Protein AF-A0AA42Y711-F1 (afdb_monomer_lite)

Radius of gyration: 29.24 Å; chains: 1; bounding box: 130×40×66 Å

Sequence (216 aa):
MNETIMRESNTLTLEPGSLRQRAAAGIEAAREGSIRGLARTSEFFVVFGAWLLLPLWPILAAAALRECGYLRRYRITLARMIGHIRAVWHTRAISRMVARRLTPVERTVPERIVGNCTHCGRCCLDQACVFLAFDERGQSRCQIYGKKLWKVMFANCSRYPLDGPEIVLYRCPGFNAVRDPEASARRIIPIVPVMQPAGLESISAELSETSEVSGV

Structure (mmCIF, N/CA/C/O backbone):
data_AF-A0AA42Y711-F1
#
_entry.id   AF-A0AA42Y711-F1
#
loop_
_atom_site.group_PDB
_atom_site.id
_atom_site.type_symbol
_atom_site.label_atom_id
_atom_site.label_alt_id
_atom_site.label_comp_id
_atom_site.label_asym_id
_atom_site.label_entity_id
_atom_site.label_seq_id
_atom_site.pdbx_PDB_ins_code
_atom_site.Cartn_x
_atom_site.Cartn_y
_atom_site.Cartn_z
_atom_site.occupancy
_atom_site.B_iso_or_equiv
_atom_site.auth_seq_id
_atom_site.auth_comp_id
_atom_site.auth_asym_id
_atom_site.auth_atom_id
_atom_site.pdbx_PDB_model_num
ATOM 1 N N . MET A 1 1 ? 62.767 -25.932 -40.788 1.00 40.50 1 MET A N 1
ATOM 2 C CA . MET A 1 1 ? 61.412 -25.675 -41.320 1.00 40.50 1 MET A CA 1
ATOM 3 C C . MET A 1 1 ? 60.647 -24.952 -40.225 1.00 40.50 1 MET A C 1
ATOM 5 O O . MET A 1 1 ? 60.327 -25.583 -39.233 1.00 40.50 1 MET A O 1
ATOM 9 N N . ASN A 1 2 ? 60.492 -23.631 -40.348 1.00 48.69 2 ASN A N 1
ATOM 10 C CA . ASN A 1 2 ? 59.788 -22.787 -39.377 1.00 48.69 2 ASN A CA 1
ATOM 11 C C . ASN A 1 2 ? 58.469 -22.333 -40.007 1.00 48.69 2 ASN A C 1
ATOM 13 O O . ASN A 1 2 ? 58.482 -21.544 -40.951 1.00 48.69 2 ASN A O 1
ATOM 17 N N . GLU A 1 3 ? 57.348 -22.834 -39.497 1.00 54.19 3 GLU A N 1
ATOM 18 C CA . GLU A 1 3 ? 56.015 -22.365 -39.870 1.00 54.19 3 GLU A CA 1
ATOM 19 C C . GLU A 1 3 ? 55.743 -21.020 -39.193 1.00 54.19 3 GLU A C 1
ATOM 21 O O . GLU A 1 3 ? 55.740 -20.887 -37.970 1.00 54.19 3 GLU A O 1
ATOM 26 N N . THR A 1 4 ? 55.562 -19.991 -40.016 1.00 59.06 4 THR A N 1
ATOM 27 C CA . THR A 1 4 ? 55.244 -18.636 -39.566 1.00 59.06 4 THR A CA 1
ATOM 28 C C . THR A 1 4 ? 53.726 -18.532 -39.450 1.00 59.06 4 THR A C 1
ATOM 30 O O . THR A 1 4 ? 53.025 -18.444 -40.455 1.00 59.06 4 THR A O 1
ATOM 33 N N . ILE A 1 5 ? 53.211 -18.583 -38.222 1.00 61.97 5 ILE A N 1
ATOM 34 C CA . ILE A 1 5 ? 51.789 -18.394 -37.914 1.00 61.97 5 ILE A CA 1
ATOM 35 C C . ILE A 1 5 ? 51.438 -16.920 -38.173 1.00 61.97 5 ILE A C 1
ATOM 37 O O . ILE A 1 5 ? 51.752 -16.044 -37.364 1.00 61.97 5 ILE A O 1
ATOM 41 N N . MET A 1 6 ? 50.801 -16.634 -39.315 1.00 53.41 6 MET A N 1
ATOM 42 C CA . MET A 1 6 ? 50.151 -15.345 -39.566 1.00 53.41 6 MET A CA 1
ATOM 43 C C . MET A 1 6 ? 48.973 -15.189 -38.604 1.00 53.41 6 MET A C 1
ATOM 45 O O . MET A 1 6 ? 47.963 -15.882 -38.695 1.00 53.41 6 MET A O 1
ATOM 49 N N . ARG A 1 7 ? 49.120 -14.261 -37.661 1.00 58.47 7 ARG A N 1
ATOM 50 C CA . ARG A 1 7 ? 48.077 -13.851 -36.725 1.00 58.47 7 ARG A CA 1
ATOM 51 C C . ARG A 1 7 ? 47.119 -12.912 -37.460 1.00 58.47 7 ARG A C 1
ATOM 53 O O . ARG A 1 7 ? 47.416 -11.734 -37.655 1.00 58.47 7 ARG A O 1
ATOM 60 N N . GLU A 1 8 ? 45.993 -13.461 -37.894 1.00 58.97 8 GLU A N 1
ATOM 61 C CA . GLU A 1 8 ? 44.898 -12.730 -38.525 1.00 58.97 8 GLU A CA 1
ATOM 62 C C . GLU A 1 8 ? 44.359 -11.683 -37.539 1.00 58.97 8 GLU A C 1
ATOM 64 O O . GLU A 1 8 ? 43.791 -11.989 -36.488 1.00 58.97 8 GLU A O 1
ATOM 69 N N . SER A 1 9 ? 44.647 -10.418 -37.833 1.00 64.62 9 SER A N 1
ATOM 70 C CA . SER A 1 9 ? 44.210 -9.286 -37.025 1.00 64.62 9 SER A CA 1
ATOM 71 C C . SER A 1 9 ? 42.760 -8.993 -37.383 1.00 64.62 9 SER A C 1
ATOM 73 O O . SER A 1 9 ? 42.497 -8.221 -38.299 1.00 64.62 9 SER A O 1
ATOM 75 N N . ASN A 1 10 ? 41.821 -9.627 -36.677 1.00 59.38 10 ASN A N 1
ATOM 76 C CA . ASN A 1 10 ? 40.404 -9.281 -36.750 1.00 59.38 10 ASN A CA 1
ATOM 77 C C . ASN A 1 10 ? 40.214 -7.837 -36.267 1.00 59.38 10 ASN A C 1
ATOM 79 O O . ASN A 1 10 ? 40.061 -7.564 -35.074 1.00 59.38 10 ASN A O 1
ATOM 83 N N . THR A 1 11 ? 40.250 -6.896 -37.204 1.00 57.12 11 THR A N 1
ATOM 84 C CA . THR A 1 11 ? 39.810 -5.522 -37.009 1.00 57.12 11 THR A CA 1
ATOM 85 C C . THR A 1 11 ? 38.309 -5.548 -36.747 1.00 57.12 11 THR A C 1
ATOM 87 O O . THR A 1 11 ? 37.494 -5.631 -37.659 1.00 57.12 11 THR A O 1
ATOM 90 N N . LEU A 1 12 ? 37.948 -5.509 -35.461 1.00 54.34 12 LEU A N 1
ATOM 91 C CA . LEU A 1 12 ? 36.591 -5.291 -34.963 1.00 54.34 12 LEU A CA 1
ATOM 92 C C . LEU A 1 12 ? 36.054 -3.963 -35.518 1.00 54.34 12 LEU A C 1
ATOM 94 O O . LEU A 1 12 ? 36.189 -2.905 -34.901 1.00 54.34 12 LEU A O 1
ATOM 98 N N . THR A 1 13 ? 35.438 -4.011 -36.694 1.00 52.62 13 THR A N 1
ATOM 99 C CA . THR A 1 13 ? 34.614 -2.930 -37.224 1.00 52.62 13 THR A CA 1
ATOM 100 C C . THR A 1 13 ? 33.367 -2.834 -36.352 1.00 52.62 13 THR A C 1
ATOM 102 O O . THR A 1 13 ? 32.390 -3.560 -36.533 1.00 52.62 13 THR A O 1
ATOM 105 N N . LEU A 1 14 ? 33.429 -1.969 -35.340 1.00 55.75 14 LEU A N 1
ATOM 106 C CA . LEU A 1 14 ? 32.281 -1.562 -34.538 1.00 55.75 14 LEU A CA 1
ATOM 107 C C . LEU A 1 14 ? 31.286 -0.834 -35.448 1.00 55.75 14 LEU A C 1
ATOM 109 O O . LEU A 1 14 ? 31.436 0.352 -35.730 1.00 55.75 14 LEU A O 1
ATOM 113 N N . GLU A 1 15 ? 30.268 -1.561 -35.903 1.00 60.03 15 GLU A N 1
ATOM 114 C CA . GLU A 1 15 ? 29.111 -1.013 -36.609 1.00 60.03 15 GLU A CA 1
ATOM 115 C C . GLU A 1 15 ? 28.528 0.182 -35.825 1.00 60.03 15 GLU A C 1
ATOM 117 O O . GLU A 1 15 ? 28.204 0.035 -34.636 1.00 60.03 15 GLU A O 1
ATOM 122 N N . PRO A 1 16 ? 28.347 1.362 -36.447 1.00 63.56 16 PRO A N 1
ATOM 123 C CA . PRO A 1 16 ? 27.872 2.573 -35.769 1.00 63.56 16 PRO A CA 1
ATOM 124 C C . PRO A 1 16 ? 26.473 2.418 -35.135 1.00 63.56 16 PRO A C 1
ATOM 126 O O . PRO A 1 16 ? 26.143 3.135 -34.186 1.00 63.56 16 PRO A O 1
ATOM 129 N N . GLY A 1 17 ? 25.670 1.442 -35.582 1.00 65.50 17 GLY A N 1
ATOM 130 C CA . GLY A 1 17 ? 24.394 1.071 -34.953 1.00 65.50 17 GLY A CA 1
ATOM 131 C C . GLY A 1 17 ? 24.542 0.543 -33.519 1.00 65.50 17 GLY A C 1
ATOM 132 O O . GLY A 1 17 ? 23.690 0.806 -32.667 1.00 65.50 17 GLY A O 1
ATOM 133 N N . SER A 1 18 ? 25.664 -0.112 -33.208 1.00 75.50 18 SER A N 1
ATOM 134 C CA . SER A 1 18 ? 25.922 -0.702 -31.887 1.00 75.50 18 SER A CA 1
ATOM 135 C C . SER A 1 18 ? 26.188 0.346 -30.796 1.00 75.50 18 SER A C 1
ATOM 137 O O . SER A 1 18 ? 25.825 0.143 -29.636 1.00 75.50 18 SER A O 1
ATOM 139 N N . LEU A 1 19 ? 26.764 1.501 -31.153 1.00 81.19 19 LEU A N 1
ATOM 140 C CA . LEU A 1 19 ? 27.063 2.578 -30.202 1.00 81.19 19 LEU A CA 1
ATOM 141 C C . LEU A 1 19 ? 25.796 3.307 -29.750 1.00 81.19 19 LEU A C 1
ATOM 143 O O . LEU A 1 19 ? 25.630 3.559 -28.557 1.00 81.19 19 LEU A O 1
ATOM 147 N N . ARG A 1 20 ? 24.865 3.589 -30.673 1.00 82.88 20 ARG A N 1
ATOM 148 C CA . ARG A 1 20 ? 23.580 4.223 -30.331 1.00 82.88 20 ARG A CA 1
ATOM 149 C C . ARG A 1 20 ? 22.716 3.318 -29.455 1.00 82.88 20 ARG A C 1
ATOM 151 O O . ARG A 1 20 ? 22.135 3.799 -28.487 1.00 82.88 20 ARG A O 1
ATOM 158 N N . GLN A 1 21 ? 22.683 2.017 -29.744 1.00 84.19 21 GLN A N 1
ATOM 159 C CA . GLN A 1 21 ? 21.960 1.040 -28.924 1.00 84.19 21 GLN A CA 1
ATOM 160 C C . GLN A 1 21 ? 22.545 0.929 -27.510 1.00 84.19 21 GLN A C 1
ATOM 162 O O . GLN A 1 21 ? 21.796 0.944 -26.536 1.00 84.19 21 GLN A O 1
ATOM 167 N N . ARG A 1 22 ? 23.878 0.894 -27.374 1.00 82.25 22 ARG A N 1
ATOM 168 C CA . ARG A 1 22 ? 24.545 0.885 -26.061 1.00 82.25 22 ARG A CA 1
ATOM 169 C C . ARG A 1 22 ? 24.303 2.173 -25.276 1.00 82.25 22 ARG A C 1
ATOM 171 O O . ARG A 1 22 ? 24.044 2.105 -24.078 1.00 82.25 22 ARG A O 1
ATOM 178 N N . ALA A 1 23 ? 24.345 3.330 -25.938 1.00 87.00 23 ALA A N 1
ATOM 179 C CA . ALA A 1 23 ? 24.048 4.614 -25.306 1.00 87.00 23 ALA A CA 1
ATOM 180 C C . ALA A 1 23 ? 22.588 4.686 -24.824 1.00 87.00 23 ALA A C 1
ATOM 182 O O . ALA A 1 23 ? 22.343 5.065 -23.680 1.00 87.00 23 ALA A O 1
ATOM 183 N N . ALA A 1 24 ? 21.629 4.255 -25.652 1.00 84.88 24 ALA A N 1
ATOM 184 C CA . ALA A 1 24 ? 20.218 4.190 -25.276 1.00 84.88 24 ALA A CA 1
ATOM 185 C C . ALA A 1 24 ? 19.991 3.248 -24.081 1.00 84.88 24 ALA A C 1
ATOM 187 O O . ALA A 1 24 ? 19.391 3.656 -23.089 1.00 84.88 24 ALA A O 1
ATOM 188 N N . ALA A 1 25 ? 20.561 2.039 -24.119 1.00 84.38 25 ALA A N 1
ATOM 189 C CA . ALA A 1 25 ? 20.484 1.088 -23.009 1.00 84.38 25 ALA A CA 1
ATOM 190 C C . ALA A 1 25 ? 21.099 1.650 -21.712 1.00 84.38 25 ALA A C 1
ATOM 192 O O . ALA A 1 25 ? 20.545 1.464 -20.629 1.00 84.38 25 ALA A O 1
ATOM 193 N N . GLY A 1 26 ? 22.213 2.383 -21.811 1.00 87.50 26 GLY A N 1
ATOM 194 C CA . GLY A 1 26 ? 22.846 3.045 -20.668 1.00 87.50 26 GLY A CA 1
ATOM 195 C C . GLY A 1 26 ? 21.964 4.125 -20.033 1.00 87.50 26 GLY A C 1
ATOM 196 O O . GLY A 1 26 ? 21.827 4.168 -18.810 1.00 87.50 26 GLY A O 1
ATOM 197 N N . ILE A 1 27 ? 21.318 4.962 -20.851 1.00 87.62 27 ILE A N 1
ATOM 198 C CA . ILE A 1 27 ? 20.392 6.005 -20.379 1.00 87.62 27 ILE A CA 1
ATOM 199 C C . ILE A 1 27 ? 19.170 5.377 -19.698 1.00 87.62 27 ILE A C 1
ATOM 201 O O . ILE A 1 27 ? 18.735 5.844 -18.643 1.00 87.62 27 ILE A O 1
ATOM 205 N N . GLU A 1 28 ? 18.628 4.296 -20.261 1.00 86.25 28 GLU A N 1
ATOM 206 C CA . GLU A 1 28 ? 17.498 3.581 -19.668 1.00 86.25 28 GLU A CA 1
ATOM 207 C C . GLU A 1 28 ? 17.858 2.940 -18.325 1.00 86.25 28 GLU A C 1
ATOM 209 O O . GLU A 1 28 ? 17.124 3.113 -17.349 1.00 86.25 28 GLU A O 1
ATOM 214 N N . ALA A 1 29 ? 19.014 2.278 -18.241 1.00 85.38 29 ALA A N 1
ATOM 215 C CA . ALA A 1 29 ? 19.509 1.701 -16.996 1.00 85.38 29 ALA A CA 1
ATOM 216 C C . ALA A 1 29 ? 19.734 2.778 -15.918 1.00 85.38 29 ALA A C 1
ATOM 218 O O . ALA A 1 29 ? 19.349 2.590 -14.760 1.00 85.38 29 ALA A O 1
ATOM 219 N N . ALA A 1 30 ? 20.294 3.933 -16.298 1.00 89.62 30 ALA A N 1
ATOM 220 C CA . ALA A 1 30 ? 20.478 5.066 -15.395 1.00 89.62 30 ALA A CA 1
ATOM 221 C C . ALA A 1 30 ? 19.132 5.604 -14.882 1.00 89.62 30 ALA A C 1
ATOM 223 O O . ALA A 1 30 ? 18.962 5.783 -13.675 1.00 89.62 30 ALA A O 1
ATOM 224 N N . ARG A 1 31 ? 18.143 5.781 -15.769 1.00 87.62 31 ARG A N 1
ATOM 225 C CA . ARG A 1 31 ? 16.790 6.230 -15.406 1.00 87.62 31 ARG A CA 1
ATOM 226 C C . ARG A 1 31 ? 16.111 5.268 -14.435 1.00 87.62 31 ARG A C 1
ATOM 228 O O . ARG A 1 31 ? 15.521 5.709 -13.449 1.00 87.62 31 ARG A O 1
ATOM 235 N N . GLU A 1 32 ? 16.194 3.964 -14.681 1.00 87.19 32 GLU A N 1
ATOM 236 C CA . GLU A 1 32 ? 15.650 2.960 -13.764 1.00 87.19 32 GLU A CA 1
ATOM 237 C C . GLU A 1 32 ? 16.334 2.996 -12.397 1.00 87.19 32 GLU A C 1
ATOM 239 O O . GLU A 1 32 ? 15.662 2.902 -11.365 1.00 87.19 32 GLU A O 1
ATOM 244 N N . GLY A 1 33 ? 17.657 3.179 -12.382 1.00 87.62 33 GLY A N 1
ATOM 245 C CA . GLY A 1 33 ? 18.426 3.409 -11.163 1.00 87.62 33 GLY A CA 1
ATOM 246 C C . GLY A 1 33 ? 17.912 4.623 -10.387 1.00 87.62 33 GLY A C 1
ATOM 247 O O . GLY A 1 33 ? 17.620 4.511 -9.194 1.00 87.62 33 GLY A O 1
ATOM 248 N N . SER A 1 34 ? 17.712 5.756 -11.067 1.00 91.25 34 SER A N 1
ATOM 249 C CA . SER A 1 34 ? 17.187 6.987 -10.467 1.00 91.25 34 SER A CA 1
ATOM 250 C C . SER A 1 34 ? 15.769 6.821 -9.917 1.00 91.25 34 SER A C 1
ATOM 252 O O . SER A 1 34 ? 15.508 7.247 -8.792 1.00 91.25 34 SER A O 1
ATOM 254 N N . ILE A 1 35 ? 14.861 6.160 -10.648 1.00 88.94 35 ILE A N 1
ATOM 255 C CA . ILE A 1 35 ? 13.483 5.905 -10.186 1.00 88.94 35 ILE A CA 1
ATOM 256 C C . ILE A 1 35 ? 13.496 5.050 -8.916 1.00 88.94 35 ILE A C 1
ATOM 258 O O . ILE A 1 35 ? 12.806 5.374 -7.949 1.00 88.94 35 ILE A O 1
ATOM 262 N N . ARG A 1 36 ? 14.306 3.983 -8.875 1.00 87.50 36 ARG A N 1
ATOM 263 C CA . ARG A 1 36 ? 14.438 3.140 -7.674 1.00 87.50 36 ARG A CA 1
ATOM 264 C C . ARG A 1 36 ? 15.052 3.912 -6.505 1.00 87.50 36 ARG A C 1
ATOM 266 O O . ARG A 1 36 ? 14.619 3.721 -5.370 1.00 87.50 36 ARG A O 1
ATOM 273 N N . GLY A 1 37 ? 16.029 4.779 -6.773 1.00 89.69 37 GLY A N 1
ATOM 274 C CA . GLY A 1 37 ? 16.622 5.672 -5.776 1.00 89.69 37 GLY A CA 1
ATOM 275 C C . GLY A 1 37 ? 15.583 6.606 -5.157 1.00 89.69 37 GLY A C 1
ATOM 276 O O . GLY A 1 37 ? 15.394 6.591 -3.943 1.00 89.69 37 GLY A O 1
ATOM 277 N N . LEU A 1 38 ? 14.840 7.333 -5.996 1.00 91.69 38 LEU A N 1
ATOM 278 C CA . LEU A 1 38 ? 13.752 8.230 -5.585 1.00 91.69 38 LEU A CA 1
ATOM 279 C C . LEU A 1 38 ? 12.634 7.498 -4.833 1.00 91.69 38 LEU A C 1
ATOM 281 O O . LEU A 1 38 ? 12.104 7.995 -3.839 1.00 91.69 38 LEU A O 1
ATOM 285 N N . ALA A 1 39 ? 12.274 6.295 -5.278 1.00 90.06 39 ALA A N 1
ATOM 286 C CA . ALA A 1 39 ? 11.267 5.477 -4.616 1.00 90.06 39 ALA A CA 1
ATOM 287 C C . ALA A 1 39 ? 11.697 5.071 -3.193 1.00 90.06 39 ALA A C 1
ATOM 289 O O . ALA A 1 39 ? 10.877 5.075 -2.279 1.00 90.06 39 ALA A O 1
ATOM 290 N N . ARG A 1 40 ? 12.983 4.762 -2.978 1.00 89.69 40 ARG A N 1
ATOM 291 C CA . ARG A 1 40 ? 13.514 4.417 -1.648 1.00 89.69 40 ARG A CA 1
ATOM 292 C C . ARG A 1 40 ? 13.645 5.629 -0.733 1.00 89.69 40 ARG A C 1
ATOM 294 O O . ARG A 1 40 ? 13.319 5.525 0.446 1.00 89.69 40 ARG A O 1
ATOM 301 N N . THR A 1 41 ? 14.111 6.765 -1.252 1.00 92.06 41 THR A N 1
ATOM 302 C CA . THR A 1 41 ? 14.229 7.988 -0.445 1.00 92.06 41 THR A CA 1
ATOM 303 C C . THR A 1 41 ? 12.854 8.485 -0.018 1.00 92.06 41 THR A C 1
ATOM 305 O O . THR A 1 41 ? 12.646 8.757 1.161 1.00 92.06 41 THR A O 1
ATOM 308 N N . SER A 1 42 ? 11.886 8.523 -0.937 1.00 92.25 42 SER A N 1
ATOM 309 C CA . SER A 1 42 ? 10.503 8.893 -0.611 1.00 92.25 42 SER A CA 1
ATOM 310 C C . SER A 1 42 ? 9.870 7.952 0.418 1.00 92.25 42 SER A C 1
ATOM 312 O O . SER A 1 42 ? 9.235 8.427 1.356 1.00 92.25 42 SER A O 1
ATOM 314 N N . GLU A 1 43 ? 10.093 6.640 0.316 1.00 92.62 43 GLU A N 1
ATOM 315 C CA . GLU A 1 43 ? 9.647 5.677 1.328 1.00 92.62 43 GLU A CA 1
ATOM 316 C C . GLU A 1 43 ? 10.250 5.960 2.710 1.00 92.62 43 GLU A C 1
ATOM 318 O O . GLU A 1 43 ? 9.513 5.982 3.697 1.00 92.62 43 GLU A O 1
ATOM 323 N N . PHE A 1 44 ? 11.552 6.253 2.782 1.00 94.00 44 PHE A N 1
ATOM 324 C CA . PHE A 1 44 ? 12.206 6.639 4.031 1.00 94.00 44 PHE A CA 1
ATOM 325 C C . PHE A 1 44 ? 11.575 7.890 4.642 1.00 94.00 44 PHE A C 1
ATOM 327 O O . PHE A 1 44 ? 11.191 7.858 5.808 1.00 94.00 44 PHE A O 1
ATOM 334 N N . PHE A 1 45 ? 11.396 8.963 3.866 1.00 95.69 45 PHE A N 1
ATOM 335 C CA . PHE A 1 45 ? 10.799 10.203 4.370 1.00 95.69 45 PHE A CA 1
ATOM 336 C C . PHE A 1 45 ? 9.359 10.012 4.848 1.00 95.69 45 PHE A C 1
ATOM 338 O O . PHE A 1 45 ? 8.994 10.520 5.907 1.00 95.69 45 PHE A O 1
ATOM 345 N N . VAL A 1 46 ? 8.546 9.256 4.107 1.00 93.88 46 VAL A N 1
ATOM 346 C CA . VAL A 1 46 ? 7.151 9.003 4.487 1.00 93.88 46 VAL A CA 1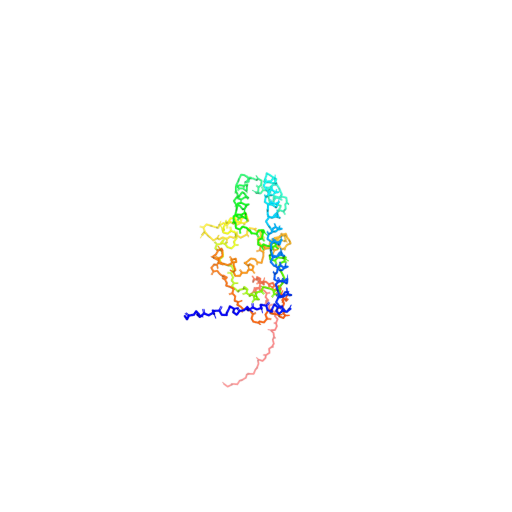
ATOM 347 C C . VAL A 1 46 ? 7.074 8.148 5.751 1.00 93.88 46 VAL A C 1
ATOM 349 O O . VAL A 1 46 ? 6.305 8.474 6.653 1.00 93.88 46 VAL A O 1
ATOM 352 N N . VAL A 1 47 ? 7.872 7.082 5.860 1.00 93.38 47 VAL A N 1
ATOM 353 C CA . VAL A 1 47 ? 7.870 6.212 7.047 1.00 93.38 47 VAL A CA 1
ATOM 354 C C . VAL A 1 47 ? 8.464 6.919 8.261 1.00 93.38 47 VAL A C 1
ATOM 356 O O . VAL A 1 47 ? 7.901 6.824 9.350 1.00 93.38 47 VAL A O 1
ATOM 359 N N . PHE A 1 48 ? 9.549 7.672 8.085 1.00 95.94 48 PHE A N 1
ATOM 360 C CA . PHE A 1 48 ? 10.137 8.491 9.141 1.00 95.94 48 PHE A CA 1
ATOM 361 C C . PHE A 1 48 ? 9.150 9.555 9.636 1.00 95.94 48 PHE A C 1
ATOM 363 O O . PHE A 1 48 ? 8.918 9.672 10.838 1.00 95.94 48 PHE A O 1
ATOM 370 N N . GLY A 1 49 ? 8.491 10.267 8.717 1.00 95.75 49 GLY A N 1
ATOM 371 C CA . GLY A 1 49 ? 7.427 11.211 9.052 1.00 95.75 49 GLY A CA 1
ATOM 372 C C . GLY A 1 49 ? 6.268 10.536 9.788 1.00 95.75 49 GLY A C 1
ATOM 373 O O . GLY A 1 49 ? 5.814 11.035 10.814 1.00 95.75 49 GLY A O 1
ATOM 374 N N . ALA A 1 50 ? 5.825 9.359 9.338 1.00 94.00 50 ALA A N 1
ATOM 375 C CA . ALA A 1 50 ? 4.774 8.602 10.016 1.00 94.00 50 ALA A CA 1
ATOM 376 C C . ALA A 1 50 ? 5.169 8.181 11.443 1.00 94.00 50 ALA A C 1
ATOM 378 O O . ALA A 1 50 ? 4.321 8.212 12.334 1.00 94.00 50 ALA A O 1
ATOM 379 N N . TRP A 1 51 ? 6.441 7.835 11.671 1.00 95.62 51 TRP A N 1
ATOM 380 C CA . TRP A 1 51 ? 6.987 7.555 13.001 1.00 95.62 51 TRP A CA 1
ATOM 381 C C . TRP A 1 51 ? 7.024 8.797 13.894 1.00 95.62 51 TRP A C 1
ATOM 383 O O . TRP A 1 51 ? 6.655 8.711 15.063 1.00 95.62 51 TRP A O 1
ATOM 393 N N . LEU A 1 52 ? 7.407 9.955 13.353 1.00 96.44 52 LEU A N 1
ATOM 394 C CA . LEU A 1 52 ? 7.410 11.215 14.098 1.00 96.44 52 LEU A CA 1
ATOM 395 C C . LEU A 1 52 ? 5.989 11.632 14.510 1.00 96.44 52 LEU A C 1
ATOM 397 O O . LEU A 1 52 ? 5.767 12.079 15.633 1.00 96.44 52 LEU A O 1
ATOM 401 N N . LEU A 1 53 ? 5.011 11.438 13.619 1.00 95.06 53 LEU A N 1
ATOM 402 C CA . LEU A 1 53 ? 3.598 11.733 13.874 1.00 95.06 53 LEU A CA 1
ATOM 403 C C . LEU A 1 53 ? 2.855 10.616 14.626 1.00 95.06 53 LEU A C 1
ATOM 405 O O . LEU A 1 53 ? 1.668 10.771 14.919 1.00 95.06 53 LEU A O 1
ATOM 409 N N . LEU A 1 54 ? 3.515 9.504 14.968 1.00 94.75 54 LEU A N 1
ATOM 410 C CA . LEU A 1 54 ? 2.912 8.353 15.653 1.00 94.75 54 LEU A CA 1
ATOM 411 C C . LEU A 1 54 ? 2.046 8.725 16.876 1.00 94.75 54 LEU A C 1
ATOM 413 O O . LEU A 1 54 ? 0.901 8.269 16.930 1.00 94.75 54 LEU A O 1
ATOM 417 N N . PRO A 1 55 ? 2.497 9.569 17.828 1.00 93.38 55 PRO A N 1
ATOM 418 C CA . PRO A 1 55 ? 1.666 9.937 18.976 1.00 93.38 55 PRO A CA 1
ATOM 419 C C . PRO A 1 55 ? 0.451 10.804 18.602 1.00 93.38 55 PRO A C 1
ATOM 421 O O . PRO A 1 55 ? -0.564 10.784 19.303 1.00 93.38 55 PRO A O 1
ATOM 424 N N . LEU A 1 56 ? 0.511 11.542 17.492 1.00 95.56 56 LEU A N 1
ATOM 425 C CA . LEU A 1 56 ? -0.593 12.388 17.033 1.00 95.56 56 LEU A CA 1
ATOM 426 C C . LEU A 1 56 ? -1.617 11.608 16.196 1.00 95.56 56 LEU A C 1
ATOM 428 O O . LEU A 1 56 ? -2.766 12.035 16.085 1.00 95.56 56 LEU A O 1
ATOM 432 N N . TRP A 1 57 ? -1.251 10.450 15.639 1.00 91.81 57 TRP A N 1
ATOM 433 C CA . TRP A 1 57 ? -2.119 9.676 14.746 1.00 91.81 57 TRP A CA 1
ATOM 434 C C . TRP A 1 57 ? -3.506 9.344 15.316 1.00 91.81 57 TRP A C 1
ATOM 436 O O . TRP A 1 57 ? -4.481 9.540 14.592 1.00 91.81 57 TRP A O 1
ATOM 446 N N . PRO A 1 58 ? -3.669 8.880 16.573 1.00 90.50 58 PRO A N 1
ATOM 447 C CA . PRO A 1 58 ? -5.000 8.601 17.119 1.00 90.50 58 PRO A CA 1
ATOM 448 C C . PRO A 1 58 ? -5.885 9.850 17.229 1.00 90.50 58 PRO A C 1
ATOM 450 O O . PRO A 1 58 ? -7.100 9.747 17.070 1.00 90.50 58 PRO A O 1
ATOM 453 N N . ILE A 1 59 ? -5.283 11.023 17.458 1.00 93.88 59 ILE A N 1
ATOM 454 C CA . ILE A 1 59 ? -5.982 12.315 17.508 1.00 93.88 59 ILE A CA 1
ATOM 455 C C . ILE A 1 59 ? -6.428 12.710 16.100 1.00 93.88 59 ILE A C 1
ATOM 457 O O . ILE A 1 59 ? -7.598 13.024 15.891 1.00 93.88 59 ILE A O 1
ATOM 461 N N . LEU A 1 60 ? -5.526 12.610 15.118 1.00 91.25 60 LEU A N 1
ATOM 462 C CA . L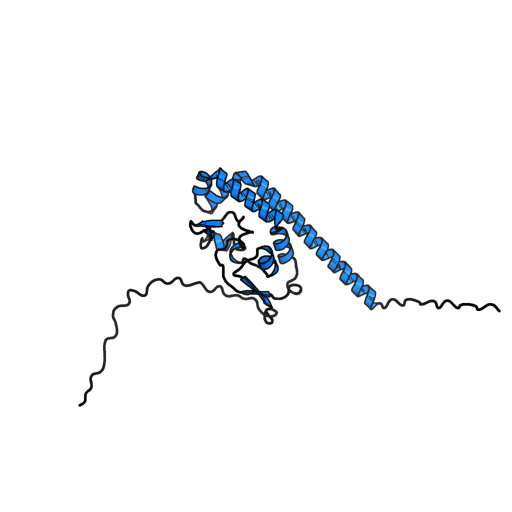EU A 1 60 ? -5.840 12.869 13.712 1.00 91.25 60 LEU A CA 1
ATOM 463 C C . LEU A 1 60 ? -6.920 11.916 13.187 1.00 91.25 60 LEU A C 1
ATOM 465 O O . LEU A 1 60 ? -7.850 12.353 12.515 1.00 91.25 60 LEU A O 1
ATOM 469 N N . ALA A 1 61 ? -6.845 10.628 13.531 1.00 86.81 61 ALA A N 1
ATOM 470 C CA . ALA A 1 61 ? -7.847 9.633 13.160 1.00 86.81 61 ALA A CA 1
ATOM 471 C C . ALA A 1 61 ? -9.211 9.934 13.797 1.00 86.81 61 ALA A C 1
ATOM 473 O O . ALA A 1 61 ? -10.228 9.883 13.105 1.00 86.81 61 ALA A O 1
ATOM 474 N N . ALA A 1 62 ? -9.241 10.298 15.084 1.00 90.19 62 ALA A N 1
ATOM 475 C CA . ALA A 1 62 ? -10.468 10.698 15.767 1.00 90.19 62 ALA A CA 1
ATOM 476 C C . ALA A 1 62 ? -11.095 11.949 15.137 1.00 90.19 62 ALA A C 1
ATOM 478 O O . ALA A 1 62 ? -12.305 11.974 14.924 1.00 90.19 62 ALA A O 1
ATOM 479 N N . ALA A 1 63 ? -10.283 12.951 14.787 1.00 90.31 63 ALA A N 1
ATOM 480 C CA . ALA A 1 63 ? -10.741 14.175 14.136 1.00 90.31 63 ALA A CA 1
ATOM 481 C C . ALA A 1 63 ? -11.259 13.915 12.710 1.00 90.31 63 ALA A C 1
ATOM 483 O O . ALA A 1 63 ? -12.353 14.357 12.358 1.00 90.31 63 ALA A O 1
ATOM 484 N N . ALA A 1 64 ? -10.514 13.151 11.905 1.00 85.19 64 ALA A N 1
ATOM 485 C CA . ALA A 1 64 ? -10.862 12.858 10.515 1.00 85.19 64 ALA A CA 1
ATOM 486 C C . ALA A 1 64 ? -12.102 11.960 10.395 1.00 85.19 64 ALA A C 1
ATOM 488 O O . ALA A 1 64 ? -12.961 12.192 9.547 1.00 85.19 64 ALA A O 1
ATOM 489 N N . LEU A 1 65 ? -12.214 10.938 11.248 1.00 84.44 65 LEU A N 1
ATOM 490 C CA . LEU A 1 65 ? -13.328 9.986 11.220 1.00 84.44 65 LEU A CA 1
ATOM 491 C C . LEU A 1 65 ? -14.495 10.394 12.128 1.00 84.44 65 LEU A C 1
ATOM 493 O O . LEU A 1 65 ? -15.532 9.738 12.086 1.00 84.44 65 LEU A O 1
ATOM 497 N N . ARG A 1 66 ? -14.342 11.467 12.919 1.00 86.44 66 ARG A N 1
ATOM 498 C CA . ARG A 1 66 ? -15.293 11.912 13.955 1.00 86.44 66 ARG A CA 1
ATOM 499 C C . ARG A 1 66 ? -15.683 10.794 14.929 1.00 86.44 66 ARG A C 1
ATOM 501 O O . ARG A 1 66 ? -16.822 10.703 15.376 1.00 86.44 66 ARG A O 1
ATOM 508 N N . GLU A 1 67 ? -14.721 9.939 15.269 1.00 88.19 67 GLU A N 1
ATOM 509 C CA . GLU A 1 67 ? -14.915 8.791 16.155 1.00 88.19 67 GLU A CA 1
ATOM 510 C C . GLU A 1 67 ? -14.000 8.899 17.380 1.00 88.19 67 GLU A C 1
ATOM 512 O O . GLU A 1 67 ? -12.810 8.584 17.333 1.00 88.19 67 GLU A O 1
ATOM 517 N N . CYS A 1 68 ? -14.561 9.262 18.534 1.00 91.38 68 CYS A N 1
ATOM 518 C CA . CYS A 1 68 ? -13.806 9.331 19.795 1.00 91.38 68 CYS A CA 1
ATOM 519 C C . CYS A 1 68 ? -13.293 7.957 20.273 1.00 91.38 68 CYS A C 1
ATOM 521 O O . CYS A 1 68 ? -12.449 7.871 21.167 1.00 91.38 68 CYS A O 1
ATOM 523 N N . GLY A 1 69 ? -13.762 6.863 19.660 1.00 90.06 69 GLY A N 1
ATOM 524 C CA . GLY A 1 69 ? -13.303 5.505 19.946 1.00 90.06 69 GLY A CA 1
ATOM 525 C C . GLY A 1 69 ? -11.798 5.300 19.733 1.00 90.06 69 GLY A C 1
ATOM 526 O O . GLY A 1 69 ? -11.214 4.462 20.425 1.00 90.06 69 GLY A O 1
ATOM 527 N N . TYR A 1 70 ? -11.163 6.070 18.839 1.00 87.94 70 TYR A N 1
ATOM 528 C CA . TYR A 1 70 ? -9.710 6.027 18.620 1.00 87.94 70 TYR A CA 1
ATOM 529 C C . TYR A 1 70 ? -8.923 6.581 19.812 1.00 87.94 70 TYR A C 1
ATOM 531 O O . TYR A 1 70 ? -7.885 6.014 20.158 1.00 87.94 70 TYR A O 1
ATOM 539 N N . LEU A 1 71 ? -9.448 7.621 20.474 1.00 92.69 71 LEU A N 1
ATOM 540 C CA . LEU A 1 71 ? -8.873 8.198 21.693 1.00 92.69 71 LEU A CA 1
ATOM 541 C C . LEU A 1 71 ? -9.121 7.297 22.903 1.00 92.69 71 LEU A C 1
ATOM 543 O O . LEU A 1 71 ? -8.198 7.012 23.658 1.00 92.69 71 LEU A O 1
ATOM 547 N N . ARG A 1 72 ? -10.340 6.762 23.056 1.00 94.88 72 ARG A N 1
ATOM 548 C CA . ARG A 1 72 ? -10.657 5.854 24.173 1.00 94.88 72 ARG A CA 1
ATOM 549 C C . ARG A 1 72 ? -9.798 4.586 24.151 1.00 94.88 72 ARG A C 1
ATOM 551 O O . ARG A 1 72 ? -9.450 4.054 25.198 1.00 94.88 72 ARG A O 1
ATOM 558 N N . ARG A 1 73 ? -9.437 4.108 22.956 1.00 94.31 73 ARG A N 1
ATOM 559 C CA . ARG A 1 73 ? -8.565 2.941 22.745 1.00 94.31 73 ARG A CA 1
ATOM 560 C C . ARG A 1 73 ? -7.172 3.338 22.257 1.00 94.31 73 ARG A C 1
ATOM 562 O O . ARG A 1 73 ? -6.575 2.607 21.470 1.00 94.31 73 ARG A O 1
ATOM 569 N N . TYR A 1 74 ? -6.641 4.464 22.739 1.00 93.62 74 TYR A N 1
ATOM 570 C CA . TYR A 1 74 ? -5.385 5.055 22.267 1.00 93.62 74 TYR A CA 1
ATOM 571 C C . TYR A 1 74 ? -4.241 4.041 22.131 1.00 93.62 74 TYR A C 1
ATOM 573 O O . TYR A 1 74 ? -3.654 3.919 21.060 1.00 93.62 74 TYR A O 1
ATOM 581 N N . ARG A 1 75 ? -3.970 3.243 23.176 1.0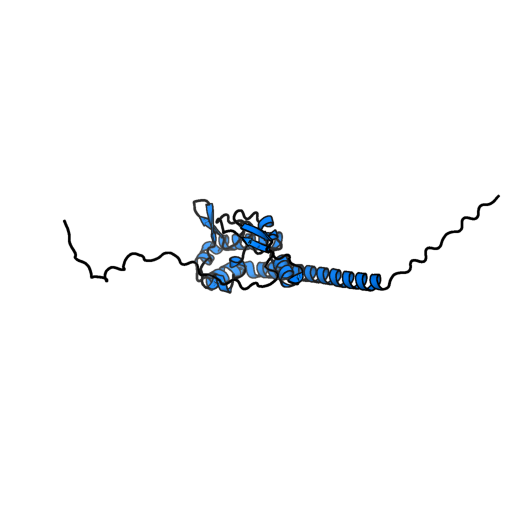0 94.62 75 ARG A N 1
ATOM 582 C CA . ARG A 1 75 ? -2.875 2.251 23.171 1.00 94.62 75 ARG A CA 1
ATOM 583 C C . ARG A 1 75 ? -3.046 1.183 22.089 1.00 94.62 75 ARG A C 1
ATOM 585 O O . ARG A 1 75 ? -2.077 0.817 21.432 1.00 94.62 75 ARG A O 1
ATOM 592 N N . ILE A 1 76 ? -4.275 0.707 21.887 1.00 93.38 76 ILE A N 1
ATOM 593 C CA . ILE A 1 76 ? -4.590 -0.305 20.870 1.00 93.38 76 ILE A CA 1
ATOM 594 C C . ILE A 1 76 ? -4.459 0.310 19.475 1.00 93.38 76 ILE A C 1
ATOM 596 O O . ILE A 1 76 ? -3.845 -0.291 18.596 1.00 93.38 76 ILE A O 1
ATOM 600 N N . THR A 1 77 ? -4.989 1.521 19.277 1.00 92.06 77 THR A N 1
ATOM 601 C CA . THR A 1 77 ? -4.845 2.273 18.023 1.00 92.06 77 THR A CA 1
ATOM 602 C C . THR A 1 77 ? -3.371 2.475 17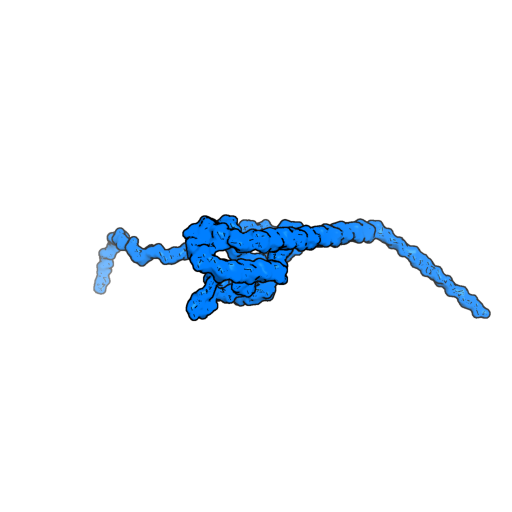.679 1.00 92.06 77 THR A C 1
ATOM 604 O O . THR A 1 77 ? -2.966 2.234 16.545 1.00 92.06 77 THR A O 1
ATOM 607 N N . LEU A 1 78 ? -2.554 2.849 18.665 1.00 94.69 78 LEU A N 1
ATOM 608 C CA . LEU A 1 78 ? -1.123 3.062 18.488 1.00 94.69 78 LEU A CA 1
ATOM 609 C C . LEU A 1 78 ? -0.396 1.766 18.114 1.00 94.69 78 LEU A C 1
ATOM 611 O O . LEU A 1 78 ? 0.367 1.752 17.154 1.00 94.69 78 LEU A O 1
ATOM 615 N N . ALA A 1 79 ? -0.677 0.659 18.808 1.00 94.50 79 ALA A N 1
ATOM 616 C CA . ALA A 1 79 ? -0.100 -0.646 18.482 1.00 94.50 79 ALA A CA 1
ATOM 617 C C . ALA A 1 79 ? -0.442 -1.083 17.046 1.00 94.50 79 ALA A C 1
ATOM 619 O O . ALA A 1 79 ? 0.431 -1.559 16.318 1.00 94.50 79 ALA A O 1
ATOM 620 N N . ARG A 1 80 ? -1.687 -0.853 16.605 1.00 93.62 80 ARG A N 1
ATOM 621 C CA . ARG A 1 80 ? -2.108 -1.111 15.219 1.00 93.62 80 ARG A CA 1
ATOM 622 C C . ARG A 1 80 ? -1.395 -0.209 14.215 1.00 93.62 80 ARG A C 1
ATOM 624 O O . ARG A 1 80 ? -0.967 -0.702 13.179 1.00 93.62 80 ARG A O 1
ATOM 631 N N . MET A 1 81 ? -1.223 1.077 14.521 1.00 94.25 81 MET A N 1
ATOM 632 C CA . MET A 1 81 ? -0.465 2.007 13.672 1.00 94.25 81 MET A CA 1
ATOM 633 C C . MET A 1 81 ? 1.004 1.594 13.544 1.00 94.25 81 MET A C 1
ATOM 635 O O . MET A 1 81 ? 1.545 1.603 12.443 1.00 94.25 81 MET A O 1
ATOM 639 N N . ILE A 1 82 ? 1.640 1.158 14.635 1.00 95.69 82 ILE A N 1
ATOM 640 C CA . ILE A 1 82 ? 3.012 0.632 14.600 1.00 95.69 82 ILE A CA 1
ATOM 641 C C . ILE A 1 82 ? 3.084 -0.605 13.696 1.00 95.69 82 ILE A C 1
ATOM 643 O O . ILE A 1 82 ? 3.971 -0.692 12.847 1.00 95.69 82 ILE A O 1
ATOM 647 N N . GLY A 1 83 ? 2.147 -1.547 13.852 1.00 95.62 83 GLY A N 1
ATOM 648 C CA . GLY A 1 83 ? 2.044 -2.724 12.984 1.00 95.62 83 GLY A CA 1
ATOM 649 C C . GLY A 1 83 ? 1.880 -2.342 11.512 1.00 95.62 83 GLY A C 1
ATOM 650 O O . GLY A 1 83 ? 2.600 -2.857 10.660 1.00 95.62 83 GLY A O 1
ATOM 651 N N . HIS A 1 84 ? 1.017 -1.366 11.231 1.00 94.75 84 HIS A N 1
ATOM 652 C CA . HIS A 1 84 ? 0.797 -0.835 9.891 1.00 94.75 84 HIS A CA 1
ATOM 653 C C . HIS A 1 84 ? 2.069 -0.231 9.288 1.00 94.75 84 HIS A C 1
ATOM 655 O O . HIS A 1 84 ? 2.457 -0.607 8.187 1.00 94.75 84 HIS A O 1
ATOM 661 N N . ILE A 1 85 ? 2.757 0.658 10.011 1.00 94.69 85 ILE A N 1
ATOM 662 C CA . ILE A 1 85 ? 3.989 1.305 9.534 1.00 94.69 85 ILE A CA 1
ATOM 663 C C . ILE A 1 85 ? 5.082 0.265 9.277 1.00 94.69 85 ILE A C 1
ATOM 665 O O . ILE A 1 85 ? 5.742 0.309 8.239 1.00 94.69 85 ILE A O 1
ATOM 669 N N . ARG A 1 86 ? 5.248 -0.707 10.184 1.00 95.50 86 ARG A N 1
ATOM 670 C CA . ARG A 1 86 ? 6.195 -1.815 9.993 1.00 95.50 86 ARG A CA 1
ATOM 671 C C . ARG A 1 86 ? 5.858 -2.623 8.750 1.00 95.50 86 ARG A C 1
ATOM 673 O O . ARG A 1 86 ? 6.749 -2.903 7.957 1.00 95.50 86 ARG A O 1
ATOM 680 N N . ALA A 1 87 ? 4.593 -2.968 8.548 1.00 93.75 87 ALA A N 1
ATOM 681 C CA . ALA A 1 87 ? 4.184 -3.726 7.377 1.00 93.75 87 ALA A CA 1
ATOM 682 C C . ALA A 1 87 ? 4.355 -2.919 6.080 1.00 93.75 87 ALA A C 1
ATOM 684 O O . ALA A 1 87 ? 4.836 -3.469 5.093 1.00 93.75 87 ALA A O 1
ATOM 685 N N . VAL A 1 88 ? 4.064 -1.612 6.075 1.00 92.56 88 VAL A N 1
ATOM 686 C CA . VAL A 1 88 ? 4.341 -0.722 4.931 1.00 92.56 88 VAL A CA 1
ATOM 687 C C . VAL A 1 88 ? 5.831 -0.734 4.595 1.00 92.56 88 VAL A C 1
ATOM 689 O O . VAL A 1 88 ? 6.188 -0.912 3.431 1.00 92.56 88 VAL A O 1
ATOM 692 N N . TRP A 1 89 ? 6.688 -0.618 5.611 1.00 93.56 89 TRP A N 1
ATOM 693 C CA . TRP A 1 89 ? 8.141 -0.652 5.460 1.00 93.56 89 TRP A CA 1
ATOM 694 C C . TRP A 1 89 ? 8.650 -2.002 4.936 1.00 93.56 89 TRP A C 1
ATOM 696 O O . TRP A 1 89 ? 9.370 -2.054 3.941 1.00 93.56 89 TRP A O 1
ATOM 706 N N . HIS A 1 90 ? 8.248 -3.111 5.563 1.00 92.50 90 HIS A N 1
ATOM 707 C CA . HIS A 1 90 ? 8.689 -4.455 5.179 1.00 92.50 90 HIS A CA 1
ATOM 708 C C . HIS A 1 90 ? 8.221 -4.840 3.780 1.00 92.50 90 HIS A C 1
ATOM 710 O O . HIS A 1 90 ? 8.985 -5.401 2.997 1.00 92.50 90 HIS A O 1
ATOM 716 N N . THR A 1 91 ? 6.974 -4.510 3.450 1.00 89.00 91 THR A N 1
ATOM 717 C CA . THR A 1 91 ? 6.415 -4.800 2.132 1.00 89.00 91 THR A CA 1
ATOM 718 C C . THR A 1 91 ? 6.863 -3.801 1.080 1.00 89.00 91 THR A C 1
ATOM 720 O O . THR A 1 91 ? 6.576 -4.038 -0.085 1.00 89.00 91 THR A O 1
ATOM 723 N N . ARG A 1 92 ? 7.568 -2.718 1.429 1.00 90.75 92 ARG A N 1
ATOM 724 C CA . ARG A 1 92 ? 7.995 -1.679 0.481 1.00 90.75 92 ARG A CA 1
ATOM 725 C C . ARG A 1 92 ? 6.831 -1.081 -0.318 1.00 90.75 92 ARG A C 1
ATOM 727 O O . ARG A 1 92 ? 6.912 -0.861 -1.530 1.00 90.75 92 ARG A O 1
ATOM 734 N N . ALA A 1 93 ? 5.683 -0.913 0.339 1.00 88.00 93 ALA A N 1
ATOM 735 C CA . ALA A 1 93 ? 4.442 -0.550 -0.340 1.00 88.00 93 ALA A CA 1
ATOM 736 C C . ALA A 1 93 ? 4.527 0.839 -0.996 1.00 88.00 93 ALA A C 1
ATOM 738 O O . ALA A 1 93 ? 3.973 1.042 -2.080 1.00 88.00 93 ALA A O 1
ATOM 739 N N . ILE A 1 94 ? 5.248 1.781 -0.376 1.00 88.19 94 ILE A N 1
ATOM 740 C CA . ILE A 1 94 ? 5.380 3.152 -0.882 1.00 88.19 94 ILE A CA 1
ATOM 741 C C . ILE A 1 94 ? 6.325 3.179 -2.074 1.00 88.19 94 ILE A C 1
ATOM 743 O O . ILE A 1 94 ? 5.964 3.730 -3.113 1.00 88.19 94 ILE A O 1
ATOM 747 N N . SER A 1 95 ? 7.496 2.546 -1.970 1.00 88.88 95 SER A N 1
ATOM 748 C CA . SER A 1 95 ? 8.446 2.544 -3.084 1.00 88.88 95 SER A CA 1
ATOM 749 C C . SER A 1 95 ? 7.880 1.831 -4.312 1.00 88.88 95 SER A C 1
ATOM 751 O O . SER A 1 95 ? 8.065 2.319 -5.426 1.00 88.88 95 SER A O 1
ATOM 753 N N . ARG A 1 96 ? 7.096 0.757 -4.141 1.00 87.44 96 ARG A N 1
ATOM 754 C CA . ARG A 1 96 ? 6.347 0.155 -5.257 1.00 87.44 96 ARG A CA 1
ATOM 755 C C . ARG A 1 96 ? 5.332 1.115 -5.866 1.00 87.44 96 ARG A C 1
ATOM 757 O O . ARG A 1 96 ? 5.276 1.235 -7.084 1.00 87.44 96 ARG A O 1
ATOM 764 N N . MET A 1 97 ? 4.541 1.805 -5.045 1.00 86.19 97 MET A N 1
ATOM 765 C CA . MET A 1 97 ? 3.557 2.778 -5.530 1.00 86.19 97 MET A CA 1
ATOM 766 C C . MET A 1 97 ? 4.224 3.920 -6.312 1.00 86.19 97 MET A C 1
ATOM 768 O O . MET A 1 97 ? 3.758 4.290 -7.388 1.00 86.19 97 MET A O 1
ATOM 772 N N . VAL A 1 98 ? 5.326 4.462 -5.792 1.00 87.56 98 VAL A N 1
ATOM 773 C CA . VAL A 1 98 ? 6.092 5.536 -6.438 1.00 87.56 98 VAL A CA 1
ATOM 774 C C . VAL A 1 98 ? 6.722 5.039 -7.735 1.00 87.56 98 VAL A C 1
ATOM 776 O O . VAL A 1 98 ? 6.559 5.682 -8.768 1.00 87.56 98 VAL A O 1
ATOM 779 N N . ALA A 1 99 ? 7.362 3.867 -7.718 1.00 85.94 99 ALA A N 1
ATOM 780 C CA . ALA A 1 99 ? 7.926 3.263 -8.919 1.00 85.94 99 ALA A CA 1
ATOM 781 C C . ALA A 1 99 ? 6.852 3.060 -9.996 1.00 85.94 99 ALA A C 1
ATOM 783 O O . ALA A 1 99 ? 7.065 3.461 -11.135 1.00 85.94 99 ALA A O 1
ATOM 784 N N . ARG A 1 100 ? 5.668 2.543 -9.640 1.00 82.12 100 ARG A N 1
ATOM 785 C CA . ARG A 1 100 ? 4.541 2.383 -10.574 1.00 82.12 100 ARG A CA 1
ATOM 786 C C . ARG A 1 100 ? 4.083 3.709 -11.183 1.00 82.12 100 ARG A C 1
ATOM 788 O O . ARG A 1 100 ? 3.826 3.759 -12.376 1.00 82.12 100 ARG A O 1
ATOM 795 N N . ARG A 1 101 ? 4.008 4.788 -10.396 1.00 84.81 101 ARG A N 1
ATOM 796 C CA . ARG A 1 101 ? 3.611 6.117 -10.902 1.00 84.81 101 ARG A CA 1
ATOM 797 C C . ARG A 1 101 ? 4.659 6.767 -11.806 1.00 84.81 101 ARG A C 1
ATOM 799 O O . ARG A 1 101 ? 4.296 7.579 -12.648 1.00 84.81 101 ARG A O 1
ATOM 806 N N . LEU A 1 102 ? 5.937 6.447 -11.607 1.00 85.38 102 LEU A N 1
ATOM 807 C CA . LEU A 1 102 ? 7.052 7.010 -12.377 1.00 85.38 102 LEU A CA 1
ATOM 808 C C . LEU A 1 102 ? 7.445 6.156 -13.593 1.00 85.38 102 LEU A C 1
ATOM 810 O O . LEU A 1 102 ? 8.160 6.640 -14.473 1.00 85.38 102 LEU A O 1
ATOM 814 N N . THR A 1 103 ? 7.010 4.895 -13.644 1.00 80.62 103 THR A N 1
ATOM 815 C CA . THR A 1 103 ? 7.289 3.991 -14.765 1.00 80.62 103 THR A CA 1
ATOM 816 C C . THR A 1 103 ? 6.306 4.269 -15.910 1.00 80.62 103 THR A C 1
ATOM 818 O O . THR A 1 103 ? 5.101 4.313 -15.661 1.00 80.62 103 THR A O 1
ATOM 821 N N . PRO A 1 104 ? 6.777 4.460 -17.157 1.00 74.75 104 PRO A N 1
ATOM 822 C CA . PRO A 1 104 ? 5.902 4.665 -18.312 1.00 74.75 104 PRO A CA 1
ATOM 823 C C . PRO A 1 104 ? 4.934 3.496 -18.532 1.00 74.75 104 PRO A C 1
ATOM 825 O O . PRO A 1 104 ? 5.334 2.335 -18.443 1.00 74.75 104 PRO A O 1
ATOM 828 N N . VAL A 1 105 ? 3.682 3.812 -18.883 1.00 66.81 105 VAL A N 1
ATOM 829 C CA . VAL A 1 105 ? 2.598 2.835 -19.119 1.00 66.81 105 VAL A CA 1
ATOM 830 C C . VAL A 1 105 ? 2.937 1.852 -20.247 1.00 66.81 105 VAL A C 1
ATOM 832 O O . VAL A 1 105 ? 2.558 0.687 -20.181 1.00 66.81 105 VAL A O 1
ATOM 835 N N . GLU A 1 106 ? 3.725 2.279 -21.235 1.00 60.75 106 GLU A N 1
ATOM 836 C CA . GLU A 1 106 ? 4.192 1.448 -22.359 1.00 60.75 106 GLU A CA 1
ATOM 837 C C . GLU A 1 106 ? 5.037 0.243 -21.915 1.00 60.75 106 GLU A C 1
ATOM 839 O O . GLU A 1 106 ? 5.159 -0.733 -22.647 1.00 60.75 106 GLU A O 1
ATOM 844 N N . ARG A 1 107 ? 5.621 0.293 -20.708 1.00 60.06 107 ARG A N 1
ATOM 845 C CA . ARG A 1 107 ? 6.442 -0.792 -20.149 1.00 60.06 107 ARG A CA 1
ATOM 846 C C . ARG A 1 107 ? 5.661 -1.751 -19.252 1.00 60.06 107 ARG A C 1
ATOM 848 O O . ARG A 1 107 ? 6.207 -2.770 -18.835 1.00 60.06 107 ARG A O 1
ATOM 855 N N . THR A 1 108 ? 4.410 -1.439 -18.922 1.00 64.38 108 THR A N 1
ATOM 856 C CA . THR A 1 108 ? 3.560 -2.324 -18.119 1.00 64.38 108 THR A CA 1
ATOM 857 C C . THR A 1 108 ? 2.718 -3.202 -19.028 1.00 64.38 108 THR A C 1
ATOM 859 O O . THR A 1 108 ? 1.933 -2.690 -19.821 1.00 64.38 108 THR A O 1
ATOM 862 N N . VAL A 1 109 ? 2.859 -4.525 -18.891 1.00 64.75 109 VAL A N 1
ATOM 863 C CA . VAL A 1 109 ? 1.946 -5.475 -19.538 1.00 64.75 109 VAL A CA 1
ATOM 864 C C . VAL A 1 109 ? 0.525 -5.119 -19.094 1.00 64.75 109 VAL A C 1
ATOM 866 O O . VAL A 1 109 ? 0.291 -5.018 -17.885 1.00 64.75 109 VAL A O 1
ATOM 869 N N . PRO A 1 110 ? -0.415 -4.888 -20.025 1.00 70.12 110 PRO A N 1
ATOM 870 C CA . PRO A 1 110 ? -1.792 -4.611 -19.665 1.00 70.12 110 PRO A CA 1
ATOM 871 C C . PRO A 1 110 ? -2.390 -5.836 -18.965 1.00 70.12 110 PRO A C 1
ATOM 873 O O . PRO A 1 110 ? -2.777 -6.829 -19.580 1.00 70.12 110 PRO A O 1
ATOM 876 N N . GLU A 1 111 ? -2.431 -5.773 -17.640 1.00 80.31 111 GLU A N 1
ATOM 877 C CA . GLU A 1 111 ? -3.108 -6.748 -16.798 1.00 80.31 111 GLU A CA 1
ATOM 878 C C . GLU A 1 111 ? -4.433 -6.158 -16.319 1.00 80.31 111 GLU A C 1
ATOM 880 O O . GLU A 1 111 ? -4.515 -5.003 -15.868 1.00 80.31 111 GLU A O 1
ATOM 885 N N . ARG A 1 112 ? -5.481 -6.975 -16.405 1.00 86.00 112 ARG A N 1
ATOM 886 C CA . ARG A 1 112 ? -6.775 -6.712 -15.791 1.00 86.00 112 ARG A CA 1
ATOM 887 C C . ARG A 1 112 ? -6.914 -7.592 -14.560 1.00 86.00 112 ARG A C 1
ATOM 889 O O . ARG A 1 112 ? -6.789 -8.814 -14.625 1.00 86.00 112 ARG A O 1
ATOM 896 N N . ILE A 1 113 ? -7.210 -6.953 -13.436 1.00 87.62 113 ILE A N 1
ATOM 897 C CA . ILE A 1 113 ? -7.526 -7.646 -12.193 1.00 87.62 113 ILE A CA 1
ATOM 898 C C . ILE A 1 113 ? -8.998 -8.044 -12.223 1.00 87.62 113 ILE A C 1
ATOM 900 O O . ILE A 1 113 ? -9.873 -7.200 -12.425 1.00 87.62 113 ILE A O 1
ATOM 904 N N . VAL A 1 114 ? -9.261 -9.335 -12.039 1.00 90.44 114 VAL A N 1
ATOM 905 C CA . VAL A 1 114 ? -10.608 -9.909 -11.959 1.00 90.44 114 VAL A CA 1
ATOM 906 C C . VAL A 1 114 ? -10.808 -10.593 -10.609 1.00 90.44 114 VAL A C 1
ATOM 908 O O . VAL A 1 114 ? -9.846 -11.021 -9.968 1.00 90.44 114 VAL A O 1
ATOM 911 N N . GLY A 1 115 ? -12.067 -10.712 -10.190 1.00 89.75 115 GLY A N 1
ATOM 912 C CA . GLY A 1 115 ? -12.451 -11.333 -8.925 1.00 89.75 115 GLY A CA 1
ATOM 913 C C . GLY A 1 115 ? -13.012 -10.338 -7.911 1.00 89.75 115 GLY A C 1
ATOM 914 O O . GLY A 1 115 ? -13.262 -9.180 -8.237 1.00 89.75 115 GLY A O 1
ATOM 915 N N . ASN A 1 116 ? -13.246 -10.816 -6.689 1.00 87.69 116 ASN A N 1
ATOM 916 C CA . ASN A 1 116 ? -13.937 -10.083 -5.631 1.00 87.69 116 ASN A CA 1
ATOM 917 C C . ASN A 1 116 ? -13.248 -10.281 -4.275 1.00 87.69 116 ASN A C 1
ATOM 919 O O . ASN A 1 116 ? -12.625 -11.309 -4.006 1.00 87.69 116 ASN A O 1
ATOM 923 N N . CYS A 1 117 ? -13.397 -9.298 -3.383 1.00 87.56 117 CYS A N 1
ATOM 924 C CA . CYS A 1 117 ? -12.883 -9.403 -2.021 1.00 87.56 117 CYS A CA 1
ATOM 925 C C . CYS A 1 117 ? -13.599 -10.528 -1.256 1.00 87.56 117 CYS A C 1
ATOM 927 O O . CYS A 1 117 ? -14.809 -10.485 -1.069 1.00 87.56 117 CYS A O 1
ATOM 929 N N . THR A 1 118 ? -12.838 -11.503 -0.757 1.00 88.88 118 THR A N 1
ATOM 930 C CA . THR A 1 118 ? -13.343 -12.634 0.045 1.00 88.88 118 THR A CA 1
ATOM 931 C C . THR A 1 118 ? -13.275 -12.387 1.550 1.00 88.88 118 THR A C 1
ATOM 933 O O . THR A 1 118 ? -13.370 -13.325 2.334 1.00 88.88 118 THR A O 1
ATOM 936 N N . HIS A 1 119 ? -13.041 -11.143 1.982 1.00 88.81 119 HIS A N 1
ATOM 937 C CA . HIS A 1 119 ? -12.954 -10.794 3.403 1.00 88.81 119 HIS A CA 1
ATOM 938 C C . HIS A 1 119 ? -11.875 -11.571 4.190 1.00 88.81 119 HIS A C 1
ATOM 940 O O . HIS A 1 119 ? -11.934 -11.658 5.413 1.00 88.81 119 HIS A O 1
ATOM 946 N N . CYS A 1 120 ? -10.820 -12.056 3.525 1.00 89.19 120 CYS A N 1
ATOM 947 C CA . CYS A 1 120 ? -9.703 -12.773 4.165 1.00 89.19 120 CYS A CA 1
ATOM 948 C C . CYS A 1 120 ? 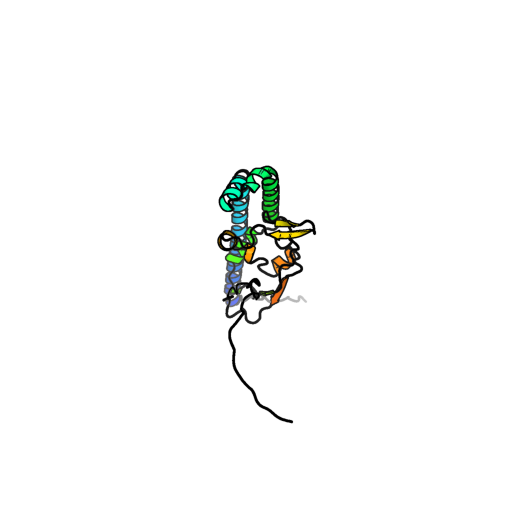-8.670 -11.872 4.879 1.00 89.19 120 CYS A C 1
ATOM 950 O O . CYS A 1 120 ? -7.794 -12.361 5.591 1.00 89.19 120 CYS A O 1
ATOM 952 N N . GLY A 1 121 ? -8.701 -10.559 4.630 1.00 89.81 121 GLY A N 1
ATOM 953 C CA . GLY A 1 121 ? -7.831 -9.559 5.261 1.00 89.81 121 GLY A CA 1
ATOM 954 C C . GLY A 1 121 ? -6.406 -9.483 4.708 1.00 89.81 121 GLY A C 1
ATOM 955 O O . GLY A 1 121 ? -5.712 -8.498 4.952 1.00 89.81 121 GLY A O 1
ATOM 956 N N . ARG A 1 122 ? -5.965 -10.462 3.910 1.00 90.94 122 ARG A N 1
ATOM 957 C CA . ARG A 1 122 ? -4.593 -10.495 3.379 1.00 90.94 122 ARG A CA 1
ATOM 958 C C . ARG A 1 122 ? -4.285 -9.358 2.406 1.00 90.94 122 ARG A C 1
ATOM 960 O O . ARG A 1 122 ? -3.228 -8.744 2.488 1.00 90.94 122 ARG A O 1
ATOM 967 N N . CYS A 1 123 ? -5.244 -8.990 1.558 1.00 88.06 123 CYS A N 1
ATOM 968 C CA . CYS A 1 123 ? -5.094 -7.848 0.648 1.00 88.06 123 CYS A CA 1
ATOM 969 C C . CYS A 1 123 ? -5.001 -6.500 1.391 1.00 88.06 123 CYS A C 1
ATOM 971 O O . CYS A 1 123 ? -4.631 -5.486 0.805 1.00 88.06 123 CYS A O 1
ATOM 973 N N . CYS A 1 124 ? -5.317 -6.470 2.690 1.00 89.94 124 CYS A N 1
ATOM 974 C CA . CYS A 1 124 ? -5.190 -5.301 3.549 1.00 89.94 124 CYS A CA 1
ATOM 975 C C . CYS A 1 124 ? -3.821 -5.286 4.242 1.00 89.94 124 CYS A C 1
ATOM 977 O O . CYS A 1 124 ? -3.748 -5.285 5.472 1.00 89.94 124 CYS A O 1
ATOM 979 N N . LEU A 1 125 ? -2.754 -5.247 3.434 1.00 89.69 125 LEU A N 1
ATOM 980 C CA . LEU A 1 125 ? -1.361 -5.204 3.891 1.00 89.69 125 LEU A CA 1
ATOM 981 C C . LEU A 1 125 ? -1.005 -6.404 4.786 1.00 89.69 125 LEU A C 1
ATOM 983 O O . LEU A 1 125 ? -0.546 -6.224 5.908 1.00 89.69 125 LEU A O 1
ATOM 987 N N . ASP A 1 126 ? -1.294 -7.616 4.312 1.00 90.50 126 ASP A N 1
ATOM 988 C CA . ASP A 1 126 ? -1.099 -8.867 5.056 1.00 90.50 126 ASP A CA 1
ATOM 989 C C . ASP A 1 126 ? -1.674 -8.808 6.481 1.00 90.50 126 ASP A C 1
ATOM 991 O O . ASP A 1 126 ? -1.001 -9.045 7.477 1.00 90.50 126 ASP A O 1
ATOM 995 N N . GLN A 1 127 ? -2.940 -8.390 6.576 1.00 92.56 127 GLN A N 1
ATOM 996 C CA . GLN A 1 127 ? -3.683 -8.229 7.831 1.00 92.56 127 GLN A CA 1
ATOM 997 C C . GLN A 1 127 ? -3.174 -7.123 8.781 1.00 92.56 127 GLN A C 1
ATOM 999 O O . GLN A 1 127 ? -3.751 -6.921 9.849 1.00 92.56 127 GLN A O 1
ATOM 1004 N N . ALA A 1 128 ? -2.161 -6.345 8.390 1.00 93.06 128 ALA A N 1
ATOM 1005 C CA . ALA A 1 128 ? -1.594 -5.268 9.204 1.00 93.06 128 ALA A CA 1
ATOM 1006 C C . ALA A 1 128 ? -2.214 -3.882 8.938 1.00 93.06 128 ALA A C 1
ATOM 1008 O O . ALA A 1 128 ? -1.753 -2.870 9.471 1.00 93.06 128 ALA A O 1
ATOM 1009 N N . CYS A 1 129 ? -3.242 -3.778 8.091 1.00 91.19 129 CYS A N 1
ATOM 1010 C CA . CYS A 1 129 ? -3.938 -2.512 7.872 1.00 91.19 129 CYS A CA 1
ATOM 1011 C C . CYS A 1 129 ? -4.604 -2.004 9.160 1.00 91.19 129 CYS A C 1
ATOM 1013 O O . CYS A 1 129 ? -5.368 -2.717 9.806 1.00 91.19 129 CYS A O 1
ATOM 1015 N N . VAL A 1 130 ? -4.384 -0.729 9.496 1.00 90.62 130 VAL A N 1
ATOM 1016 C CA . VAL A 1 130 ? -4.941 -0.120 10.715 1.00 90.62 130 VAL A CA 1
ATOM 1017 C C . VAL A 1 130 ? -6.475 -0.083 10.741 1.00 90.62 130 VAL A C 1
ATOM 1019 O O . VAL A 1 130 ? -7.080 -0.143 11.811 1.00 90.62 130 VAL A O 1
ATOM 1022 N N . PHE A 1 131 ? -7.109 -0.030 9.568 1.00 88.50 131 PHE A N 1
ATOM 1023 C CA . PHE A 1 131 ? -8.567 -0.026 9.427 1.00 88.50 131 PHE A CA 1
ATOM 1024 C C . PHE A 1 131 ? -9.172 -1.429 9.345 1.00 88.50 131 PHE A C 1
ATOM 1026 O O . PHE A 1 131 ? -10.387 -1.560 9.172 1.00 88.50 131 PHE A O 1
ATOM 1033 N N . LEU A 1 132 ? -8.345 -2.475 9.428 1.00 91.56 132 LEU A N 1
ATOM 1034 C CA . LEU A 1 132 ? -8.816 -3.847 9.431 1.00 91.56 132 LEU A CA 1
ATOM 1035 C C . LEU A 1 132 ? -9.370 -4.202 10.808 1.00 91.56 132 LEU A C 1
ATOM 1037 O O . LEU A 1 132 ? -8.757 -3.957 11.850 1.00 91.56 132 LEU A O 1
ATOM 1041 N N . ALA A 1 133 ? -10.547 -4.804 10.809 1.00 91.56 133 ALA A N 1
ATOM 1042 C CA . ALA A 1 133 ? -11.109 -5.461 11.971 1.00 91.56 133 ALA A CA 1
ATOM 1043 C C . ALA A 1 133 ? -11.563 -6.858 11.583 1.00 91.56 133 ALA A C 1
ATOM 1045 O O . ALA A 1 133 ? -11.915 -7.089 10.432 1.00 91.56 133 ALA A O 1
ATOM 1046 N N . PHE A 1 134 ? -11.587 -7.754 12.556 1.00 92.00 134 PHE A N 1
ATOM 1047 C CA . PHE A 1 134 ? -12.157 -9.083 12.408 1.00 92.00 134 PHE A CA 1
ATOM 1048 C C . PHE A 1 134 ? -13.460 -9.145 13.198 1.00 92.00 134 PHE A C 1
ATOM 1050 O O . PHE A 1 134 ? -13.594 -8.469 14.225 1.00 92.00 134 PHE A O 1
ATOM 1057 N N . ASP A 1 135 ? -14.438 -9.869 12.671 1.00 92.12 135 ASP A N 1
ATOM 1058 C CA . ASP A 1 135 ? -15.639 -10.235 13.410 1.00 92.12 135 ASP A CA 1
ATOM 1059 C C . ASP A 1 135 ? -15.402 -11.496 14.262 1.00 92.12 135 ASP A C 1
ATOM 1061 O O . ASP A 1 135 ? -14.314 -12.075 14.267 1.00 92.12 135 ASP A O 1
ATOM 1065 N N . GLU A 1 136 ? -16.428 -11.918 15.001 1.00 93.31 136 GLU A N 1
ATOM 1066 C CA . GLU A 1 136 ? -16.385 -13.116 15.853 1.00 93.31 136 GLU A CA 1
ATOM 1067 C C . GLU A 1 136 ? -16.195 -14.413 15.053 1.00 93.31 136 GLU A C 1
ATOM 1069 O O . GLU A 1 136 ? -15.729 -15.414 15.589 1.00 93.31 136 GLU A O 1
ATOM 1074 N N . ARG A 1 137 ? -16.517 -14.391 13.754 1.00 90.81 137 ARG A N 1
ATOM 1075 C CA . ARG A 1 137 ? -16.355 -15.512 12.822 1.00 90.81 137 ARG A CA 1
ATOM 1076 C C . ARG A 1 137 ? -14.982 -15.503 12.140 1.00 90.81 137 ARG A C 1
ATOM 1078 O O . ARG A 1 137 ? -14.728 -16.337 11.274 1.00 90.81 137 ARG A O 1
ATOM 1085 N N . GLY A 1 138 ? -14.104 -14.563 12.498 1.00 89.62 138 GLY A N 1
ATOM 1086 C CA . GLY A 1 138 ? -12.778 -14.401 11.906 1.00 89.62 138 GLY A CA 1
ATOM 1087 C C . GLY A 1 138 ? -12.785 -13.796 10.498 1.00 89.62 138 GLY A C 1
ATOM 1088 O O . GLY A 1 138 ? -11.746 -13.783 9.837 1.00 89.62 138 GLY A O 1
ATOM 1089 N N . GLN A 1 139 ? -13.916 -13.272 10.022 1.00 89.44 139 GLN A N 1
ATOM 1090 C CA . GLN A 1 139 ? -13.987 -12.564 8.749 1.00 89.44 139 GLN A CA 1
ATOM 1091 C C . GLN A 1 139 ? -13.500 -11.133 8.920 1.00 89.44 139 GLN A C 1
ATOM 1093 O O . GLN A 1 139 ? -13.849 -10.423 9.867 1.00 89.44 139 GLN A O 1
ATOM 1098 N N . SER A 1 140 ? -12.675 -10.686 7.979 1.00 93.12 140 SER A N 1
ATOM 1099 C CA . SER A 1 140 ? -12.151 -9.331 8.012 1.00 93.12 140 SER A CA 1
ATOM 1100 C C . SER A 1 140 ? -13.125 -8.326 7.393 1.00 93.12 140 SER A C 1
ATOM 1102 O O . SER A 1 140 ? -13.777 -8.567 6.375 1.00 93.12 140 SER A O 1
ATOM 1104 N N . ARG A 1 141 ? -13.177 -7.134 7.977 1.00 90.19 141 ARG A N 1
ATOM 1105 C CA . ARG A 1 141 ? -13.926 -5.987 7.474 1.00 90.19 141 ARG A CA 1
ATOM 1106 C C . ARG A 1 141 ? -13.076 -4.728 7.531 1.00 90.19 141 ARG A C 1
ATOM 1108 O O . ARG A 1 141 ? -12.343 -4.490 8.492 1.00 90.19 141 ARG A O 1
ATOM 1115 N N . CYS A 1 142 ? -13.204 -3.898 6.504 1.00 87.00 142 CYS A N 1
ATOM 1116 C CA . CYS A 1 142 ? -12.578 -2.584 6.460 1.00 87.00 142 CYS A CA 1
ATOM 1117 C C . CYS A 1 142 ? -13.505 -1.565 7.136 1.00 87.00 142 CYS A C 1
ATOM 1119 O O . CYS A 1 142 ? -14.582 -1.267 6.626 1.00 87.00 142 CYS A O 1
ATOM 1121 N N . GLN A 1 143 ? -13.090 -1.014 8.278 1.00 85.38 143 GLN A N 1
ATOM 1122 C CA . GLN A 1 143 ? -13.911 -0.101 9.091 1.00 85.38 143 GLN A CA 1
ATOM 1123 C C . GLN A 1 143 ? -14.235 1.232 8.406 1.00 85.38 143 GLN A C 1
ATOM 1125 O O . GLN A 1 143 ? -15.131 1.959 8.838 1.00 85.38 143 GLN A O 1
ATOM 1130 N N . ILE A 1 144 ? -13.485 1.577 7.361 1.00 82.19 144 ILE A N 1
ATOM 1131 C CA . ILE A 1 144 ? -13.681 2.809 6.596 1.00 82.19 144 ILE A CA 1
ATOM 1132 C C . ILE A 1 144 ? -14.422 2.577 5.278 1.00 82.19 144 ILE A C 1
ATOM 1134 O O . ILE A 1 144 ? -14.754 3.551 4.612 1.00 82.19 144 ILE A O 1
ATOM 1138 N N . TYR A 1 145 ? -14.713 1.329 4.900 1.00 81.81 145 TYR A N 1
ATOM 1139 C CA . TYR A 1 145 ? -15.414 1.037 3.651 1.00 81.81 145 TYR A CA 1
ATOM 1140 C C . TYR A 1 145 ? -16.779 1.741 3.600 1.00 81.81 145 TYR A C 1
ATOM 1142 O O . TYR A 1 145 ? -17.517 1.756 4.582 1.00 81.81 145 TYR A O 1
ATOM 1150 N N . GLY A 1 146 ? -17.094 2.372 2.467 1.00 75.56 146 GLY A N 1
ATOM 1151 C CA . GLY A 1 146 ? -18.357 3.095 2.265 1.00 75.56 146 GLY A CA 1
ATOM 1152 C C . GLY A 1 146 ? -18.449 4.485 2.916 1.00 75.56 146 GLY A C 1
ATOM 1153 O O . GLY A 1 146 ? -19.383 5.226 2.616 1.00 75.56 146 GLY A O 1
ATOM 1154 N N . LYS A 1 147 ? -17.485 4.907 3.749 1.00 81.00 147 LYS A N 1
ATOM 1155 C CA . LYS A 1 147 ? -17.493 6.263 4.335 1.00 81.00 147 LYS A CA 1
ATOM 1156 C C . LYS A 1 147 ? -17.156 7.324 3.279 1.00 81.00 147 LYS A C 1
ATOM 1158 O O . LYS A 1 147 ? -16.329 7.090 2.404 1.00 81.00 147 LYS A O 1
ATOM 1163 N N . LYS A 1 148 ? -17.723 8.535 3.373 1.00 74.81 148 LYS A N 1
ATOM 1164 C CA . LYS A 1 148 ? -17.466 9.624 2.396 1.00 74.81 148 LYS A CA 1
ATOM 1165 C C . LYS A 1 148 ? -15.969 9.943 2.231 1.00 74.81 148 LYS A C 1
ATOM 1167 O O . LYS A 1 148 ? -15.494 10.091 1.109 1.00 74.81 148 LYS A O 1
ATOM 1172 N N . LEU A 1 149 ? -15.207 9.951 3.330 1.00 70.94 149 LEU A N 1
ATOM 1173 C CA . LEU A 1 149 ? -13.751 10.164 3.306 1.00 70.94 149 LEU A CA 1
ATOM 1174 C C . LEU A 1 149 ? -12.960 9.011 2.665 1.00 70.94 149 LEU A C 1
ATOM 1176 O O . LEU A 1 149 ? -11.834 9.225 2.226 1.00 70.94 149 LEU A O 1
ATOM 1180 N N . TRP A 1 150 ? -13.525 7.802 2.586 1.00 68.69 150 TRP A N 1
ATOM 1181 C CA . TRP A 1 150 ? -12.842 6.622 2.049 1.00 68.69 150 TRP A CA 1
ATOM 1182 C C . TRP A 1 150 ? -12.466 6.786 0.583 1.00 68.69 150 TRP A C 1
ATOM 1184 O O . TRP A 1 150 ? -11.325 6.531 0.208 1.00 68.69 150 TRP A O 1
ATOM 1194 N N . LYS A 1 151 ? -13.396 7.281 -0.240 1.00 66.50 151 LYS A N 1
ATOM 1195 C CA . LYS A 1 151 ? -13.142 7.471 -1.674 1.00 66.50 151 LYS A CA 1
ATOM 1196 C C . LYS A 1 151 ? -12.138 8.592 -1.948 1.00 66.50 151 LYS A C 1
ATOM 1198 O O . LYS A 1 151 ? -11.399 8.498 -2.919 1.00 66.50 151 LYS A O 1
ATOM 1203 N N . VAL A 1 152 ? -12.105 9.625 -1.102 1.00 71.00 152 VAL A N 1
ATOM 1204 C CA . VAL A 1 152 ? -11.279 10.824 -1.320 1.00 71.00 152 VAL A CA 1
ATOM 1205 C C . VAL A 1 152 ? -9.876 10.657 -0.733 1.00 71.00 152 VAL A C 1
ATOM 1207 O O . VAL A 1 152 ? -8.893 10.830 -1.443 1.00 71.00 152 VAL A O 1
ATOM 1210 N N . MET A 1 153 ? -9.759 10.281 0.544 1.00 67.38 153 MET A N 1
ATOM 1211 C CA . MET A 1 153 ? -8.460 10.198 1.230 1.00 67.38 153 MET A CA 1
ATOM 1212 C C . MET A 1 153 ? -7.791 8.829 1.098 1.00 67.38 153 MET A C 1
ATOM 1214 O O . MET A 1 153 ? -6.568 8.728 1.146 1.00 67.38 153 MET A O 1
ATOM 1218 N N . PHE A 1 154 ? -8.582 7.772 0.899 1.00 71.31 154 PHE A N 1
ATOM 1219 C CA . PHE A 1 154 ? -8.104 6.390 0.842 1.00 71.31 154 PHE A CA 1
ATOM 1220 C C . PHE A 1 154 ? -8.364 5.759 -0.528 1.00 71.31 154 PHE A C 1
ATOM 1222 O O . PHE A 1 154 ? -8.561 4.550 -0.632 1.00 71.31 154 PHE A O 1
ATOM 1229 N N . ALA A 1 155 ? -8.307 6.566 -1.594 1.00 62.62 155 ALA A N 1
ATOM 1230 C CA . ALA A 1 155 ? -8.500 6.134 -2.981 1.00 62.62 155 ALA A CA 1
ATOM 1231 C C . ALA A 1 155 ? -7.584 4.967 -3.400 1.00 62.62 155 ALA A C 1
ATOM 1233 O O . ALA A 1 155 ? -7.902 4.216 -4.318 1.00 62.62 155 ALA A O 1
ATOM 1234 N N . ASN A 1 156 ? -6.447 4.788 -2.722 1.00 69.19 156 ASN A N 1
ATOM 1235 C CA . ASN A 1 156 ? -5.597 3.620 -2.929 1.00 69.19 156 ASN A CA 1
ATOM 1236 C C . ASN A 1 156 ? -6.265 2.343 -2.391 1.00 69.19 156 ASN A C 1
ATOM 1238 O O . ASN A 1 156 ? -6.256 1.327 -3.072 1.00 69.19 156 ASN A O 1
ATOM 1242 N N . CYS A 1 157 ? -6.902 2.390 -1.215 1.00 72.81 157 CYS A N 1
ATOM 1243 C CA . CYS A 1 157 ? -7.566 1.243 -0.588 1.00 72.81 157 CYS A CA 1
ATOM 1244 C C . CYS A 1 157 ? -8.769 0.727 -1.386 1.00 72.81 157 CYS A C 1
ATOM 1246 O O . CYS A 1 157 ? -9.077 -0.456 -1.301 1.00 72.81 157 CYS A O 1
ATOM 1248 N N . SER A 1 158 ? -9.450 1.585 -2.151 1.00 68.75 158 SER A N 1
ATOM 1249 C CA . SER A 1 158 ? -10.568 1.175 -3.013 1.00 68.75 158 SER A CA 1
ATOM 1250 C C . SER A 1 158 ? -10.135 0.468 -4.298 1.00 68.75 158 SER A C 1
ATOM 1252 O O . SER A 1 158 ? -10.976 -0.108 -4.980 1.00 68.75 158 SER A O 1
ATOM 1254 N N . ARG A 1 159 ? -8.839 0.511 -4.627 1.00 73.56 159 ARG A N 1
ATOM 1255 C CA . ARG A 1 159 ? -8.260 -0.042 -5.857 1.00 73.56 159 ARG A CA 1
ATOM 1256 C C . ARG A 1 159 ? -7.393 -1.281 -5.626 1.00 73.56 159 ARG A C 1
ATOM 1258 O O . ARG A 1 159 ? -6.815 -1.780 -6.580 1.00 73.56 159 ARG A O 1
ATOM 1265 N N . TYR A 1 160 ? -7.274 -1.752 -4.384 1.00 75.38 160 TYR A N 1
ATOM 1266 C CA . TYR A 1 160 ? -6.473 -2.933 -4.060 1.00 75.38 160 TYR A CA 1
ATOM 1267 C C . TYR A 1 160 ? -7.210 -4.236 -4.417 1.00 75.38 160 TYR A C 1
ATOM 1269 O O . TYR A 1 160 ? -8.401 -4.344 -4.109 1.00 75.38 160 TYR A O 1
ATOM 1277 N N . PRO A 1 161 ? -6.509 -5.256 -4.950 1.00 86.06 161 PRO A N 1
ATOM 1278 C CA . PRO A 1 161 ? -5.101 -5.254 -5.378 1.00 86.06 161 PRO A CA 1
ATOM 1279 C C . PRO A 1 161 ? -4.884 -4.521 -6.713 1.00 86.06 161 PRO A C 1
ATOM 1281 O O . PRO A 1 161 ? -5.739 -4.573 -7.593 1.00 86.06 161 PRO A O 1
ATOM 1284 N N . LEU A 1 162 ? -3.739 -3.841 -6.860 1.00 83.56 162 LEU A N 1
ATOM 1285 C CA . LEU A 1 162 ? -3.465 -2.983 -8.023 1.00 83.56 162 LEU A CA 1
ATOM 1286 C C . LEU A 1 162 ? -2.999 -3.761 -9.259 1.00 83.56 162 LEU A C 1
ATOM 1288 O O . LEU A 1 162 ? -3.309 -3.354 -10.379 1.00 83.56 162 LEU A O 1
ATOM 1292 N N . ASP A 1 163 ? -2.243 -4.842 -9.059 1.00 86.50 163 ASP A N 1
ATOM 1293 C CA . ASP A 1 163 ? -1.700 -5.688 -10.124 1.00 86.50 163 ASP A CA 1
ATOM 1294 C C . ASP A 1 163 ? -1.402 -7.125 -9.661 1.00 86.50 163 ASP A C 1
ATOM 1296 O O . ASP A 1 163 ? -1.508 -7.452 -8.473 1.00 86.50 163 ASP A O 1
ATOM 1300 N N . GLY A 1 164 ? -1.042 -7.999 -10.609 1.00 88.38 164 GLY A N 1
ATOM 1301 C CA . GLY A 1 164 ? -0.693 -9.396 -10.341 1.00 88.38 164 GLY A CA 1
ATOM 1302 C C . GLY A 1 164 ? 0.388 -9.588 -9.273 1.00 88.38 164 GLY A C 1
ATOM 1303 O O . GLY A 1 164 ? 0.181 -10.395 -8.361 1.00 88.38 164 GLY A O 1
ATOM 1304 N N . PRO A 1 165 ? 1.503 -8.834 -9.293 1.00 89.19 165 PRO A N 1
ATOM 1305 C CA . PRO A 1 165 ? 2.525 -8.920 -8.254 1.00 89.19 165 PRO A CA 1
ATOM 1306 C C . PRO A 1 165 ? 1.996 -8.715 -6.827 1.00 89.19 165 PRO A C 1
ATOM 1308 O O . PRO A 1 165 ? 2.458 -9.386 -5.905 1.00 89.19 165 PRO A O 1
ATOM 1311 N N . GLU A 1 166 ? 1.018 -7.827 -6.614 1.00 87.69 166 GLU A N 1
ATOM 1312 C CA . GLU A 1 166 ? 0.399 -7.652 -5.292 1.00 87.69 166 GLU A CA 1
ATOM 1313 C C . GLU A 1 166 ? -0.482 -8.833 -4.882 1.00 87.69 166 GLU A C 1
ATOM 1315 O O . GLU A 1 166 ? -0.465 -9.222 -3.713 1.00 87.69 166 GLU A O 1
ATOM 1320 N N . ILE A 1 167 ? -1.215 -9.432 -5.826 1.00 90.38 167 ILE A N 1
ATOM 1321 C CA . ILE A 1 167 ? -2.018 -10.638 -5.573 1.00 90.38 167 ILE A CA 1
ATOM 1322 C C . ILE A 1 167 ? -1.120 -11.771 -5.074 1.00 90.38 167 ILE A C 1
ATOM 1324 O O . ILE A 1 167 ? -1.460 -12.432 -4.090 1.00 90.38 167 ILE A O 1
ATOM 1328 N N . VAL A 1 168 ? 0.037 -11.960 -5.716 1.00 91.62 168 VAL A N 1
ATOM 1329 C CA . VAL A 1 168 ? 1.023 -12.983 -5.340 1.00 91.62 168 VAL A CA 1
ATOM 1330 C C . VAL A 1 168 ? 1.645 -12.667 -3.984 1.00 91.62 168 VAL A C 1
ATOM 1332 O O . VAL A 1 168 ? 1.682 -13.537 -3.113 1.00 91.62 168 VAL A O 1
ATOM 1335 N N . LEU A 1 169 ? 2.088 -11.423 -3.779 1.00 90.50 169 LEU A N 1
ATOM 1336 C CA . LEU A 1 169 ? 2.727 -10.993 -2.536 1.00 90.50 169 LEU A CA 1
ATOM 1337 C C . LEU A 1 169 ? 1.836 -11.237 -1.317 1.00 90.50 169 LEU A C 1
ATOM 1339 O O . LEU A 1 169 ? 2.296 -11.775 -0.314 1.00 90.50 169 LEU A O 1
ATOM 1343 N N . TYR A 1 170 ? 0.568 -10.839 -1.410 1.00 91.00 170 TYR A N 1
ATOM 1344 C CA . TYR A 1 170 ? -0.381 -10.944 -0.306 1.00 91.00 170 TYR A CA 1
ATOM 1345 C C . TYR A 1 170 ? -1.189 -12.244 -0.327 1.00 91.00 170 TYR A C 1
ATOM 1347 O O . TYR A 1 170 ? -1.993 -12.471 0.569 1.00 91.00 170 TYR A O 1
ATOM 1355 N N . ARG A 1 171 ? -1.010 -13.119 -1.324 1.00 93.00 171 ARG A N 1
ATOM 1356 C CA . ARG A 1 171 ? -1.775 -14.372 -1.477 1.00 93.00 171 ARG A CA 1
ATOM 1357 C C . ARG A 1 171 ? -3.285 -14.140 -1.355 1.00 93.00 171 ARG A C 1
ATOM 1359 O O . ARG A 1 171 ? -3.958 -14.774 -0.536 1.00 93.00 171 ARG A O 1
ATOM 1366 N N . CYS A 1 172 ? -3.784 -13.187 -2.138 1.00 90.56 172 CYS A N 1
ATOM 1367 C CA . CYS A 1 172 ? -5.185 -12.771 -2.179 1.00 90.56 172 CYS A CA 1
ATOM 1368 C C . CYS A 1 172 ? -6.059 -13.842 -2.869 1.00 90.56 172 CYS A C 1
ATOM 1370 O O . CYS A 1 172 ? -6.050 -13.911 -4.093 1.00 90.56 172 CYS A O 1
ATOM 1372 N N . PRO A 1 173 ? -6.860 -14.648 -2.143 1.00 89.81 173 PRO A N 1
ATOM 1373 C CA . PRO A 1 173 ? -7.514 -15.838 -2.703 1.00 89.81 173 PRO A CA 1
ATOM 1374 C C . PRO A 1 173 ? -8.706 -15.536 -3.628 1.00 89.81 173 PRO A C 1
ATOM 1376 O O . PRO A 1 173 ? -9.184 -16.427 -4.316 1.00 89.81 173 PRO A O 1
ATOM 1379 N N . GLY A 1 174 ? -9.210 -14.299 -3.627 1.00 87.75 174 GLY A N 1
ATOM 1380 C CA . GLY A 1 174 ? -10.368 -13.881 -4.425 1.00 87.75 174 GLY A CA 1
ATOM 1381 C C . GLY A 1 174 ? -10.033 -13.104 -5.695 1.00 87.75 174 GLY A C 1
ATOM 1382 O O . GLY A 1 174 ? -10.952 -12.676 -6.386 1.00 87.75 174 GLY A O 1
ATOM 1383 N N . PHE A 1 175 ? -8.749 -12.881 -5.983 1.00 91.06 175 PHE A N 1
ATOM 1384 C CA . PHE A 1 175 ? -8.302 -12.040 -7.089 1.00 91.06 175 PHE A CA 1
ATOM 1385 C C . PHE A 1 175 ? -7.340 -12.796 -7.995 1.00 91.06 175 PHE A C 1
ATOM 1387 O O . PHE A 1 175 ? -6.489 -13.536 -7.514 1.00 91.06 175 PHE A O 1
ATOM 1394 N N . ASN A 1 176 ? -7.443 -12.550 -9.299 1.00 91.31 176 ASN A N 1
ATOM 1395 C CA . ASN A 1 176 ? -6.519 -13.062 -10.303 1.00 91.31 176 ASN A CA 1
ATOM 1396 C C . ASN A 1 176 ? -6.131 -11.944 -11.276 1.00 91.31 176 ASN A C 1
ATOM 1398 O O . ASN A 1 176 ? -6.957 -11.096 -11.618 1.00 91.31 176 ASN A O 1
ATOM 1402 N N . ALA A 1 177 ? -4.877 -11.952 -11.729 1.00 91.06 177 ALA A N 1
ATOM 1403 C CA . ALA A 1 177 ? -4.425 -11.101 -12.822 1.00 91.06 177 ALA A CA 1
ATOM 1404 C C . ALA A 1 177 ? -4.560 -11.867 -14.136 1.00 91.06 177 ALA A C 1
ATOM 1406 O O . ALA A 1 177 ? -3.977 -12.937 -14.306 1.00 91.06 177 ALA A O 1
ATOM 1407 N N . VAL A 1 178 ? -5.352 -11.321 -15.050 1.00 89.62 178 VAL A N 1
ATOM 1408 C CA . VAL A 1 178 ? -5.559 -11.875 -16.386 1.00 89.62 178 VAL A CA 1
ATOM 1409 C C . VAL A 1 178 ? -4.921 -10.919 -17.382 1.00 89.62 178 VAL A C 1
ATOM 1411 O O . VAL A 1 178 ? -5.039 -9.698 -17.248 1.00 89.62 178 VAL A O 1
ATOM 1414 N N . ARG A 1 179 ? -4.217 -11.470 -18.375 1.00 82.19 179 ARG A N 1
ATOM 1415 C CA . ARG A 1 179 ? -3.698 -10.665 -19.483 1.00 82.19 179 ARG A CA 1
ATOM 1416 C C . ARG A 1 179 ? -4.872 -10.076 -20.240 1.00 82.19 179 ARG A C 1
ATOM 1418 O O . ARG A 1 179 ? -5.780 -10.807 -20.625 1.00 82.19 179 ARG A O 1
ATOM 1425 N N . ASP A 1 180 ? -4.838 -8.771 -20.439 1.00 76.00 180 ASP A N 1
ATOM 1426 C CA . ASP A 1 180 ? -5.866 -8.063 -21.177 1.00 76.00 180 ASP A CA 1
ATOM 1427 C C . ASP A 1 180 ? -5.314 -7.725 -22.570 1.00 76.00 180 ASP A C 1
ATOM 1429 O O . ASP A 1 180 ? -4.523 -6.786 -22.701 1.00 76.00 180 ASP A O 1
ATOM 1433 N N . PRO A 1 181 ? -5.663 -8.512 -23.607 1.00 63.97 181 PRO A N 1
ATOM 1434 C CA . PRO A 1 181 ? -5.196 -8.259 -24.966 1.00 63.97 181 PRO A CA 1
ATOM 1435 C C . PRO A 1 181 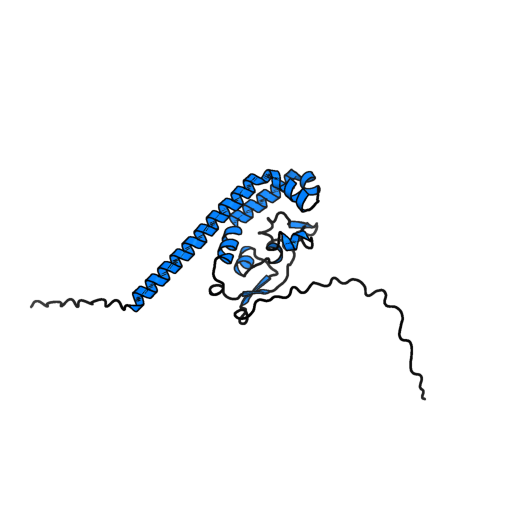? -5.761 -6.954 -25.555 1.00 63.97 181 PRO A C 1
ATOM 1437 O O . PRO A 1 181 ? -5.211 -6.454 -26.533 1.00 63.97 181 PRO A O 1
ATOM 1440 N N . GLU A 1 182 ? -6.810 -6.371 -24.961 1.00 61.62 182 GLU A N 1
ATOM 1441 C CA . GLU A 1 182 ? -7.485 -5.160 -25.451 1.00 61.62 182 GLU A CA 1
ATOM 1442 C C . GLU A 1 182 ? -7.082 -3.880 -24.692 1.00 61.62 182 GLU A C 1
ATOM 1444 O O . GLU A 1 182 ? -7.251 -2.763 -25.193 1.00 61.62 182 GLU A O 1
ATOM 1449 N N . ALA A 1 183 ? -6.481 -3.995 -23.503 1.00 56.78 183 ALA A N 1
ATOM 1450 C CA . ALA A 1 183 ? -6.107 -2.844 -22.670 1.00 56.78 183 ALA A CA 1
ATOM 1451 C C . ALA A 1 183 ? -4.944 -1.985 -23.206 1.00 56.78 183 ALA A C 1
ATOM 1453 O O . ALA A 1 183 ? -4.598 -0.982 -22.580 1.00 56.78 183 ALA A O 1
ATOM 1454 N N . SER A 1 184 ? -4.406 -2.286 -24.392 1.00 53.25 184 SER A N 1
ATOM 1455 C CA . SER A 1 184 ? -3.550 -1.344 -25.125 1.00 53.25 184 SER A CA 1
ATOM 1456 C C . SER A 1 184 ? -4.310 -0.109 -25.639 1.00 53.25 184 SER A C 1
ATOM 1458 O O . SER A 1 184 ? -3.656 0.854 -26.031 1.00 53.25 184 SER A O 1
ATOM 1460 N N . ALA A 1 185 ? -5.653 -0.095 -25.658 1.00 45.62 185 ALA A N 1
ATOM 1461 C CA . ALA A 1 185 ? -6.395 0.975 -26.337 1.00 45.62 185 ALA A CA 1
ATOM 1462 C C . ALA A 1 185 ? -7.241 1.900 -25.444 1.00 45.62 185 ALA A C 1
ATOM 1464 O O . ALA A 1 185 ? -7.357 3.080 -25.767 1.00 45.62 185 ALA A O 1
ATOM 1465 N N . ARG A 1 186 ? -7.856 1.451 -24.340 1.00 44.56 186 ARG A N 1
ATOM 1466 C CA . ARG A 1 186 ? -8.732 2.325 -23.526 1.00 44.56 186 ARG A CA 1
ATOM 1467 C C . ARG A 1 186 ? -8.820 1.859 -22.077 1.00 44.56 186 ARG A C 1
ATOM 1469 O O . ARG A 1 186 ? -9.340 0.786 -21.806 1.00 44.56 186 ARG A O 1
ATOM 1476 N N . ARG A 1 187 ? -8.433 2.707 -21.118 1.00 45.69 187 ARG A N 1
ATOM 1477 C CA . ARG A 1 187 ? -8.822 2.531 -19.708 1.00 45.69 187 ARG A CA 1
ATOM 1478 C C . ARG A 1 187 ? -9.683 3.711 -19.252 1.00 45.69 187 ARG A C 1
ATOM 1480 O O . ARG A 1 187 ? -9.217 4.600 -18.549 1.00 45.69 187 ARG A O 1
ATOM 1487 N N . ILE A 1 188 ? -10.959 3.686 -19.641 1.00 44.16 188 ILE A N 1
ATOM 1488 C CA . ILE A 1 188 ? -12.053 4.345 -18.912 1.00 44.16 188 ILE A CA 1
ATOM 1489 C C . ILE A 1 188 ? -12.859 3.207 -18.281 1.00 44.16 188 ILE A C 1
ATOM 1491 O O . ILE A 1 188 ? -13.532 2.468 -18.989 1.00 44.16 188 ILE A O 1
ATOM 1495 N N . ILE A 1 189 ? -12.761 3.029 -16.962 1.00 46.88 189 ILE A N 1
ATOM 1496 C CA . ILE A 1 189 ? -13.653 2.129 -16.220 1.00 46.88 189 ILE A CA 1
ATOM 1497 C C . ILE A 1 189 ? -14.772 3.006 -15.643 1.00 46.88 189 ILE A C 1
ATOM 1499 O O . ILE A 1 189 ? -14.470 3.833 -14.775 1.00 46.88 189 ILE A O 1
ATOM 1503 N N . PRO A 1 190 ? -16.037 2.869 -16.078 1.00 41.56 190 PRO A N 1
ATOM 1504 C CA . PRO A 1 190 ? -17.147 3.483 -15.370 1.00 41.56 190 PRO A CA 1
ATOM 1505 C C . PRO A 1 190 ? -17.318 2.781 -14.018 1.00 41.56 190 PRO A C 1
ATOM 1507 O O . PRO A 1 190 ? -17.396 1.556 -13.928 1.00 41.56 190 PRO A O 1
ATOM 1510 N N . ILE A 1 191 ? -17.351 3.572 -12.947 1.00 49.06 191 ILE A N 1
ATOM 1511 C CA . ILE A 1 191 ? -17.734 3.106 -11.614 1.00 49.06 191 ILE A CA 1
ATOM 1512 C C . ILE A 1 191 ? -19.237 2.839 -11.678 1.00 49.06 191 ILE A C 1
ATOM 1514 O O . ILE A 1 191 ? -20.027 3.770 -11.546 1.00 49.06 191 ILE A O 1
ATOM 1518 N N . VAL A 1 192 ? -19.641 1.590 -11.898 1.00 45.69 192 VAL A N 1
ATOM 1519 C CA . VAL A 1 192 ? -21.043 1.211 -11.709 1.00 45.69 192 VAL A CA 1
ATOM 1520 C C . VAL A 1 192 ? -21.303 1.188 -10.197 1.00 45.69 192 VAL A C 1
ATOM 1522 O O . VAL A 1 192 ? -20.601 0.471 -9.475 1.00 45.69 192 VAL A O 1
ATOM 1525 N N . PRO A 1 193 ? -22.237 1.995 -9.666 1.00 45.72 193 PRO A N 1
ATOM 1526 C CA . PRO A 1 193 ? -22.636 1.884 -8.274 1.00 45.72 193 PRO A CA 1
ATOM 1527 C C . PRO A 1 193 ? -23.332 0.536 -8.066 1.00 45.72 193 PRO A C 1
ATOM 1529 O O . PRO A 1 193 ? -24.261 0.184 -8.786 1.00 45.72 193 PRO A O 1
ATOM 1532 N N . VAL A 1 194 ? -22.882 -0.215 -7.063 1.00 45.56 194 VAL A N 1
ATOM 1533 C CA . VAL A 1 194 ? -23.623 -1.367 -6.544 1.00 45.56 194 VAL A CA 1
ATOM 1534 C C . VAL A 1 194 ? -24.937 -0.830 -5.971 1.00 45.56 194 VAL A C 1
ATOM 1536 O O . VAL A 1 194 ? -24.926 -0.178 -4.927 1.00 45.56 194 VAL A O 1
ATOM 1539 N N . MET A 1 195 ? -26.056 -1.057 -6.664 1.00 41.41 195 MET A N 1
ATOM 1540 C CA . MET A 1 195 ? -27.387 -0.942 -6.066 1.00 41.41 195 MET A CA 1
ATOM 1541 C C . MET A 1 195 ? -27.480 -1.979 -4.942 1.00 41.41 195 MET A C 1
ATOM 1543 O O . MET A 1 195 ? -27.376 -3.180 -5.186 1.00 41.41 195 MET A O 1
ATOM 1547 N N . GLN A 1 196 ? -27.641 -1.513 -3.704 1.00 43.22 196 GLN A N 1
ATOM 1548 C CA . GLN A 1 196 ? -28.150 -2.345 -2.616 1.00 43.22 196 GLN A CA 1
ATOM 1549 C C . GLN A 1 196 ? -29.661 -2.545 -2.809 1.00 43.22 196 GLN A C 1
ATOM 1551 O O . GLN A 1 196 ? -30.335 -1.612 -3.250 1.00 43.22 196 GLN A O 1
ATOM 1556 N N . PRO A 1 197 ? -30.203 -3.729 -2.479 1.00 53.50 197 PRO A N 1
ATOM 1557 C CA . PRO A 1 197 ? -31.619 -4.009 -2.626 1.00 53.50 197 PRO A CA 1
ATOM 1558 C C . PRO A 1 197 ? -32.368 -3.328 -1.480 1.00 53.50 197 PRO A C 1
ATOM 1560 O O . PRO A 1 197 ? -32.160 -3.650 -0.311 1.00 53.50 197 PRO A O 1
ATOM 1563 N N . ALA A 1 198 ? -33.225 -2.372 -1.810 1.00 44.19 198 ALA A N 1
ATOM 1564 C CA . ALA A 1 198 ? -34.192 -1.819 -0.877 1.00 44.19 198 ALA A CA 1
ATOM 1565 C C . ALA A 1 198 ? -35.486 -1.523 -1.639 1.00 44.19 198 ALA A C 1
ATOM 1567 O O . ALA A 1 198 ? -35.480 -0.709 -2.558 1.00 44.19 198 ALA A O 1
ATOM 1568 N N . GLY A 1 199 ? -36.571 -2.186 -1.236 1.00 43.00 199 GLY A N 1
ATOM 1569 C CA . GLY A 1 199 ? -37.937 -1.781 -1.567 1.00 43.00 199 GLY A CA 1
ATOM 1570 C C . GLY A 1 199 ? -38.531 -2.397 -2.832 1.00 43.00 199 GLY A C 1
ATOM 1571 O O . GLY A 1 199 ? -38.670 -1.723 -3.842 1.00 43.00 199 GLY A O 1
ATOM 1572 N N . LEU A 1 200 ? -38.960 -3.656 -2.743 1.00 42.47 200 LEU A N 1
ATOM 1573 C CA . LEU A 1 200 ? -40.090 -4.175 -3.530 1.00 42.47 200 LEU A CA 1
ATOM 1574 C C . LEU A 1 200 ? -41.152 -4.735 -2.566 1.00 42.47 200 LEU A C 1
ATOM 1576 O O . LEU A 1 200 ? -41.725 -5.796 -2.760 1.00 42.47 200 LEU A O 1
ATOM 1580 N N . GLU A 1 201 ? -41.384 -3.993 -1.488 1.00 49.62 201 GLU A N 1
ATOM 1581 C CA . GLU A 1 201 ? -42.677 -3.925 -0.817 1.00 49.62 201 GLU A CA 1
ATOM 1582 C C . GLU A 1 201 ? -43.169 -2.497 -1.075 1.00 49.62 201 GLU A C 1
ATOM 1584 O O . GLU A 1 201 ? -42.389 -1.558 -0.926 1.00 49.62 201 GLU A O 1
ATOM 1589 N N . SER A 1 202 ? -44.431 -2.333 -1.474 1.00 50.94 202 SER A N 1
ATOM 1590 C CA . SER A 1 202 ? -45.113 -1.063 -1.795 1.00 50.94 202 SER A CA 1
ATOM 1591 C C . SER A 1 202 ? -44.949 -0.486 -3.214 1.00 50.94 202 SER A C 1
ATOM 1593 O O . SER A 1 202 ? -44.581 0.666 -3.399 1.00 50.94 202 SER A O 1
ATOM 1595 N N . ILE A 1 203 ? -45.380 -1.244 -4.227 1.00 49.00 203 ILE A N 1
ATOM 1596 C CA . ILE A 1 203 ? -46.269 -0.659 -5.249 1.00 49.00 203 ILE A CA 1
ATOM 1597 C C . ILE A 1 203 ? -47.500 -1.560 -5.329 1.00 49.00 203 ILE A C 1
ATOM 1599 O O . ILE A 1 203 ? -47.582 -2.505 -6.108 1.00 49.00 203 ILE A O 1
ATOM 1603 N N . SER A 1 204 ? -48.424 -1.292 -4.413 1.00 45.31 204 SER A N 1
ATOM 1604 C CA . SER A 1 204 ? -49.839 -1.555 -4.619 1.00 45.31 204 SER A CA 1
ATOM 1605 C C . SER A 1 204 ? -50.346 -0.687 -5.772 1.00 45.31 204 SER A C 1
ATOM 1607 O O . SER A 1 204 ? -49.876 0.435 -5.933 1.00 45.31 204 SER A O 1
ATOM 1609 N N . ALA A 1 205 ? -51.392 -1.174 -6.434 1.00 48.81 205 ALA A N 1
ATOM 1610 C CA . ALA A 1 205 ? -52.460 -0.362 -7.014 1.00 48.81 205 ALA A CA 1
ATOM 1611 C C . ALA A 1 205 ? -52.098 0.547 -8.203 1.00 48.81 205 ALA A C 1
ATOM 1613 O O . ALA A 1 205 ? -51.778 1.710 -8.023 1.00 48.81 205 ALA A O 1
ATOM 1614 N N . GLU A 1 206 ? -52.255 0.019 -9.416 1.00 47.22 206 GLU A N 1
ATOM 1615 C CA . GLU A 1 206 ? -53.032 0.608 -10.525 1.00 47.22 206 GLU A CA 1
ATOM 1616 C C . GLU A 1 206 ? -52.945 -0.344 -11.735 1.00 47.22 206 GLU A C 1
ATOM 1618 O O . GLU A 1 206 ? -51.952 -1.051 -11.875 1.00 47.22 206 GLU A O 1
ATOM 1623 N N . LEU A 1 207 ? -53.980 -0.363 -12.585 1.00 47.69 207 LEU A N 1
ATOM 1624 C CA . LEU A 1 207 ? -54.348 -1.370 -13.608 1.00 47.69 207 LEU A CA 1
ATOM 1625 C C . LEU A 1 207 ? -55.040 -2.610 -13.005 1.00 47.69 207 LEU A C 1
ATOM 1627 O O . LEU A 1 207 ? -54.398 -3.602 -12.685 1.00 47.69 207 LEU A O 1
ATOM 1631 N N . SER A 1 208 ? -56.343 -2.642 -12.714 1.00 46.56 208 SER A N 1
ATOM 1632 C CA . SER A 1 208 ? -57.508 -2.086 -13.420 1.00 46.56 208 SER A CA 1
ATOM 1633 C C . SER A 1 208 ? -57.547 -2.393 -14.923 1.00 46.56 208 SER A C 1
ATOM 1635 O O . SER A 1 208 ? -56.654 -2.012 -15.668 1.00 46.56 208 SER A O 1
ATOM 1637 N N . GLU A 1 209 ? -58.656 -3.029 -15.312 1.00 48.97 209 GLU A N 1
ATOM 1638 C CA . GLU A 1 209 ? -59.237 -3.106 -16.660 1.00 48.97 209 GLU A CA 1
ATOM 1639 C C . GLU A 1 209 ? -58.579 -4.042 -17.691 1.00 48.97 209 GLU A C 1
ATOM 1641 O O . GLU A 1 209 ? -57.624 -3.693 -18.375 1.00 48.97 209 GLU A O 1
ATOM 1646 N N . THR A 1 210 ? -59.182 -5.217 -17.928 1.00 47.84 210 THR A N 1
ATOM 1647 C CA . THR A 1 210 ? -60.110 -5.460 -19.067 1.00 47.84 210 THR A CA 1
ATOM 1648 C C . THR A 1 210 ? -60.233 -6.950 -19.446 1.00 47.84 210 THR A C 1
ATOM 1650 O O . THR A 1 210 ? -59.272 -7.703 -19.337 1.00 47.84 210 THR A O 1
ATOM 1653 N N . SER A 1 211 ? -61.410 -7.315 -19.986 1.00 48.72 211 SER A N 1
ATOM 1654 C CA . SER A 1 211 ? -61.829 -8.595 -20.616 1.00 48.72 211 SER A CA 1
ATOM 1655 C C . SER A 1 211 ? -62.200 -9.719 -19.637 1.00 48.72 211 SER A C 1
ATOM 1657 O O . SER A 1 211 ? -61.334 -10.287 -18.987 1.00 48.72 211 SER A O 1
ATOM 1659 N N . GLU A 1 212 ? -63.461 -10.098 -19.391 1.00 54.50 212 GLU A N 1
ATOM 1660 C CA . GLU A 1 212 ? -64.657 -10.230 -20.253 1.00 54.50 212 GLU A CA 1
ATOM 1661 C C . GLU A 1 212 ? -64.449 -11.134 -21.489 1.00 54.50 212 GLU A C 1
ATOM 1663 O O . GLU A 1 212 ? -63.424 -11.037 -22.152 1.00 54.50 212 GLU A O 1
ATOM 1668 N N . VAL A 1 213 ? -65.473 -11.951 -21.806 1.00 53.91 213 VAL A N 1
ATOM 1669 C CA . VAL A 1 213 ? -65.647 -12.891 -22.950 1.00 53.91 213 VAL A CA 1
ATOM 1670 C C . VAL A 1 213 ? -65.231 -14.350 -22.639 1.00 53.91 213 VAL A C 1
ATOM 1672 O O . VAL A 1 213 ? -64.054 -14.666 -22.566 1.00 53.91 213 VAL A O 1
ATOM 1675 N N . SER A 1 214 ? -66.143 -15.258 -22.257 1.00 53.66 214 SER A N 1
ATOM 1676 C CA . SER A 1 214 ? -67.207 -15.957 -23.024 1.00 53.66 214 SER A CA 1
ATOM 1677 C C . SER A 1 214 ? -66.765 -17.359 -23.471 1.00 53.66 214 SER A C 1
ATOM 1679 O O . SER A 1 214 ? -65.722 -17.500 -24.100 1.00 53.66 214 SER A O 1
ATOM 1681 N N . GLY A 1 215 ? -67.619 -18.362 -23.239 1.00 56.75 215 GLY A N 1
ATOM 1682 C CA . GLY A 1 215 ? -67.769 -19.469 -24.186 1.00 56.75 215 GLY A CA 1
ATOM 1683 C C . GLY A 1 215 ? -67.533 -20.890 -23.670 1.00 56.75 215 GLY A C 1
ATOM 1684 O O . GLY A 1 215 ? -66.398 -21.352 -23.672 1.00 56.75 215 GLY A O 1
ATOM 1685 N N . VAL A 1 216 ? -68.669 -21.576 -23.472 1.00 54.00 216 VAL A N 1
ATOM 1686 C CA . VAL A 1 216 ? -68.934 -23.031 -23.588 1.00 54.00 216 VAL A CA 1
ATOM 1687 C C . VAL A 1 216 ? -68.604 -23.913 -22.387 1.00 54.00 216 VAL A C 1
ATOM 1689 O O . VAL A 1 216 ? -67.416 -24.141 -22.085 1.00 54.00 216 VAL A O 1
#

pLDDT: mean 78.26, std 17.11, range [40.5, 96.44]

Foldseek 3Di:
DDDDDDDPPPPPPPDPVNVVVVVVVVVVVVVLVVLLVVLVVVLCVVLVVLVVCLLVVLVVCCVVVVPCVSVVPVVVLSVLSVLLSVLCVVVSVRSVVSSVVSDDPVPDQDKDKDFDQPQQCLLCSHVSNSQWDADPVRGIDRNCPPPPVCCPVVVVVVCPPVAQVSCVVSVRVGMDIDGDPPVVPDPDDDPDDPDDDDDPPDPDDDDDDDDDDDDD

Secondary structure (DSSP, 8-state):
---------------HHHHHHHHHHHHHHHHHHHHHHHHHHHHHHHHHHHHHTTTTHHHHHHHHHT-THHHHTHHHHHHHHHHHHHHHHHHTHHHHHHHHHHS-GGGS--EEEEE---S-STTTTTTT-TTEEE-TTS-EEETTTT-HHHHHH-TTGGG-S-SHHHHHHHT-TTEEEEE-SSTTT---------PPP---S---------------